Protein AF-A0A1W9VJJ2-F1 (afdb_monomer_lite)

Sequence (221 aa):
MAFGSTLEEAKEKAALLQKSDGHQLEKNKIYNLLTKSLLWTNDDEYNQALTWAKYSAYTMVVEEFGKGIWAGLPWFKDNWGRDTFIALPGTLLVSGNFEEAKEVINNFATFQNLEEGEDYGRVPNRVTSLDNMIYNTTDGTPWLIREIYEYIQYSGDTEYGKEIFPVVKRAIEGAIENFVDDDGFMNHDAADTWMDARINNKEPWSDSYKKLCRRRWLYEP

Structure (mmCIF, N/CA/C/O backbone):
data_AF-A0A1W9VJJ2-F1
#
_entry.id   AF-A0A1W9VJJ2-F1
#
loop_
_atom_site.group_PDB
_atom_site.id
_atom_site.type_symbol
_atom_site.label_atom_id
_atom_site.label_alt_id
_atom_site.label_comp_id
_atom_site.label_asym_id
_atom_site.label_entity_id
_atom_site.label_seq_id
_atom_site.pdbx_PDB_ins_code
_atom_site.Cartn_x
_atom_site.Cartn_y
_atom_site.Cartn_z
_atom_site.occupancy
_atom_site.B_iso_or_equiv
_atom_site.auth_seq_id
_atom_site.auth_comp_id
_atom_site.auth_asym_id
_atom_site.auth_atom_id
_atom_site.pdbx_PDB_model_num
ATOM 1 N N . MET A 1 1 ? 3.135 -1.780 29.984 1.00 67.31 1 MET A N 1
ATOM 2 C CA . MET A 1 1 ? 4.436 -1.614 29.299 1.00 67.31 1 MET A CA 1
ATOM 3 C C . MET A 1 1 ? 4.204 -0.754 28.073 1.00 67.31 1 MET A C 1
ATOM 5 O O . MET A 1 1 ? 3.157 -0.909 27.459 1.00 67.31 1 MET A O 1
ATOM 9 N N . ALA A 1 2 ? 5.121 0.158 27.762 1.00 80.06 2 ALA A N 1
ATOM 10 C CA . ALA A 1 2 ? 5.073 0.972 26.552 1.00 80.06 2 ALA A CA 1
ATOM 11 C C . ALA A 1 2 ? 6.386 0.796 25.788 1.00 80.06 2 ALA A C 1
ATOM 13 O O . ALA A 1 2 ? 7.439 0.636 26.404 1.00 80.06 2 ALA A O 1
ATOM 14 N N . PHE A 1 3 ? 6.293 0.813 24.465 1.00 83.38 3 PHE A N 1
ATOM 15 C CA . PHE A 1 3 ? 7.420 0.695 23.547 1.00 83.38 3 PHE A CA 1
ATOM 16 C C . PHE A 1 3 ? 7.484 1.962 22.697 1.00 83.38 3 PHE A C 1
ATOM 18 O O . PHE A 1 3 ? 6.435 2.534 22.385 1.00 83.38 3 PHE A O 1
ATOM 25 N N . GLY A 1 4 ? 8.696 2.373 22.343 1.00 82.69 4 GLY A N 1
ATOM 26 C CA . GLY A 1 4 ? 8.981 3.504 21.467 1.00 82.69 4 GLY A CA 1
ATOM 27 C C . GLY A 1 4 ? 10.360 3.328 20.842 1.00 82.69 4 GLY A C 1
ATOM 28 O O . GLY A 1 4 ? 11.197 2.599 21.385 1.00 82.69 4 GLY A O 1
ATOM 29 N N . SER A 1 5 ? 10.588 3.987 19.712 1.00 81.50 5 SER A N 1
ATOM 30 C CA . SER A 1 5 ? 11.878 3.977 19.010 1.00 81.50 5 SER A CA 1
ATOM 31 C C . SER A 1 5 ? 12.947 4.736 19.797 1.00 81.50 5 SER A C 1
ATOM 33 O O . SER A 1 5 ? 14.142 4.492 19.644 1.00 81.50 5 SER A O 1
ATOM 35 N N . THR A 1 6 ? 12.517 5.637 20.687 1.00 88.50 6 THR A N 1
ATOM 36 C CA . THR A 1 6 ? 13.378 6.341 21.639 1.00 88.50 6 THR A CA 1
ATOM 37 C C . THR A 1 6 ? 12.896 6.160 23.077 1.00 88.50 6 THR A C 1
ATOM 39 O O . THR A 1 6 ? 11.731 5.854 23.344 1.00 88.50 6 THR A O 1
ATOM 42 N N . LEU A 1 7 ? 13.801 6.389 24.034 1.00 90.94 7 LEU A N 1
ATOM 43 C CA . LEU A 1 7 ? 13.464 6.363 25.458 1.00 90.94 7 LEU A CA 1
ATOM 44 C C . LEU A 1 7 ? 12.388 7.400 25.814 1.00 90.94 7 LEU A C 1
ATOM 46 O O . LEU A 1 7 ? 11.513 7.110 26.626 1.00 90.94 7 LEU A O 1
ATOM 50 N N . GLU A 1 8 ? 12.457 8.595 25.228 1.00 92.88 8 GLU A N 1
ATOM 51 C CA . GLU A 1 8 ? 11.503 9.668 25.517 1.00 92.88 8 GLU A CA 1
ATOM 52 C C . GLU A 1 8 ? 10.108 9.339 24.983 1.00 92.88 8 GLU A C 1
ATOM 54 O O . GLU A 1 8 ? 9.139 9.447 25.730 1.00 92.88 8 GLU A O 1
ATOM 59 N N . GLU A 1 9 ? 10.007 8.796 23.769 1.00 89.00 9 GLU A N 1
ATOM 60 C CA . GLU A 1 9 ? 8.739 8.309 23.212 1.00 89.00 9 GLU A CA 1
ATOM 61 C C . GLU A 1 9 ? 8.128 7.197 24.084 1.00 89.00 9 GLU A C 1
ATOM 63 O O . GLU A 1 9 ? 6.944 7.229 24.432 1.00 89.00 9 GLU A O 1
ATOM 68 N N . ALA A 1 10 ? 8.948 6.230 24.514 1.00 90.62 10 ALA A N 1
ATOM 69 C CA . ALA A 1 10 ? 8.493 5.153 25.388 1.00 90.62 10 ALA A CA 1
ATOM 70 C C . ALA A 1 10 ? 8.001 5.682 26.749 1.00 90.62 10 ALA A C 1
ATOM 72 O O . ALA A 1 10 ? 6.985 5.206 27.267 1.00 90.62 10 ALA A O 1
ATOM 73 N N . LYS A 1 11 ? 8.687 6.680 27.326 1.00 91.88 11 LYS A N 1
ATOM 74 C CA . LYS A 1 11 ? 8.285 7.339 28.580 1.00 91.88 11 LYS A CA 1
ATOM 75 C C . LYS A 1 11 ? 6.994 8.132 28.425 1.00 91.88 11 LYS A C 1
ATOM 77 O O . LYS A 1 11 ? 6.125 8.020 29.286 1.00 91.88 11 LYS A O 1
ATOM 82 N N . GLU A 1 12 ? 6.857 8.910 27.358 1.00 89.56 12 GLU A N 1
ATOM 83 C CA . GLU A 1 12 ? 5.660 9.708 27.091 1.00 89.56 12 GLU A CA 1
ATOM 84 C C . GLU A 1 12 ? 4.437 8.803 26.934 1.00 89.56 12 GLU A C 1
ATOM 86 O O . GLU A 1 12 ? 3.424 8.987 27.615 1.00 89.56 12 GLU A O 1
ATOM 91 N N . LYS A 1 13 ? 4.572 7.735 26.142 1.00 85.69 13 LYS A N 1
ATOM 92 C CA . LYS A 1 13 ? 3.525 6.729 25.953 1.00 85.69 13 LYS A CA 1
ATOM 93 C C . LYS A 1 13 ? 3.178 6.006 27.256 1.00 85.69 13 LYS A C 1
ATOM 95 O O . LYS A 1 13 ? 2.001 5.796 27.544 1.00 85.69 13 LYS A O 1
ATOM 100 N N . ALA A 1 14 ? 4.173 5.667 28.081 1.00 87.56 14 ALA A N 1
ATOM 101 C CA . ALA A 1 14 ? 3.939 5.080 29.401 1.00 87.56 14 ALA A CA 1
ATOM 102 C C . ALA A 1 14 ? 3.189 6.039 30.341 1.00 87.56 14 ALA A C 1
ATOM 104 O O . ALA A 1 14 ? 2.245 5.622 31.011 1.00 87.56 14 ALA A O 1
ATOM 105 N N . ALA A 1 15 ? 3.578 7.316 30.372 1.00 87.19 15 ALA A N 1
ATOM 106 C CA . ALA A 1 15 ? 2.938 8.335 31.197 1.00 87.19 15 ALA A CA 1
ATOM 107 C C . ALA A 1 15 ? 1.490 8.600 30.758 1.00 87.19 15 ALA A C 1
ATOM 109 O O . ALA A 1 15 ? 0.616 8.792 31.604 1.00 87.19 15 ALA A O 1
ATOM 110 N N . LEU A 1 16 ? 1.224 8.576 29.451 1.00 84.44 16 LEU A N 1
ATOM 111 C CA . LEU A 1 16 ? -0.118 8.717 28.896 1.00 84.44 16 LEU A CA 1
ATOM 112 C C . LEU A 1 16 ? -0.993 7.521 29.291 1.00 84.44 16 LEU A C 1
ATOM 114 O O . LEU A 1 16 ? -2.053 7.720 29.879 1.00 84.44 16 LEU A O 1
ATOM 118 N N . LEU A 1 17 ? -0.494 6.294 29.103 1.00 82.56 17 LEU A N 1
ATOM 119 C CA . LEU A 1 17 ? -1.182 5.063 29.508 1.00 82.56 17 LEU A CA 1
ATOM 120 C C . LEU A 1 17 ? -1.436 4.976 31.017 1.00 82.56 17 LEU A C 1
ATOM 122 O O . LEU A 1 17 ? -2.431 4.386 31.416 1.00 82.56 17 LEU A O 1
ATOM 126 N N . GLN A 1 18 ? -0.566 5.547 31.854 1.00 83.19 18 GLN A N 1
ATOM 127 C CA . GLN A 1 18 ? -0.765 5.599 33.305 1.00 83.19 18 GLN A CA 1
ATOM 128 C C . GLN A 1 18 ? -1.870 6.588 33.710 1.00 83.19 18 GLN A C 1
ATOM 130 O O . GLN A 1 18 ? -2.574 6.355 34.691 1.00 83.19 18 GLN A O 1
ATOM 135 N N . LYS A 1 19 ? -1.998 7.708 32.987 1.00 84.00 19 LYS A N 1
ATOM 136 C CA . LYS A 1 19 ? -2.993 8.760 33.260 1.00 84.00 19 LYS A CA 1
ATOM 137 C C . LYS A 1 19 ? -4.370 8.447 32.674 1.00 84.00 19 LYS A C 1
ATOM 139 O O . LYS A 1 19 ? -5.363 9.001 33.134 1.00 84.00 19 LYS A O 1
ATOM 144 N N . SER A 1 20 ? -4.423 7.597 31.656 1.00 82.31 20 SER A N 1
ATOM 145 C CA . SER A 1 20 ? -5.650 7.170 30.984 1.00 82.31 20 SER A CA 1
ATOM 146 C C . SER A 1 20 ? -6.068 5.757 31.385 1.00 82.31 20 SER A C 1
ATOM 148 O O . SER A 1 20 ? -5.225 4.942 31.744 1.00 82.31 20 SER A O 1
ATOM 150 N N . ASP A 1 21 ? -7.340 5.408 31.203 1.00 87.25 21 ASP A N 1
ATOM 151 C CA . ASP A 1 21 ? -7.731 3.998 31.141 1.00 87.25 21 ASP A CA 1
ATOM 152 C C . ASP A 1 21 ? -7.300 3.412 29.786 1.00 87.25 21 ASP A C 1
ATOM 154 O O . ASP A 1 21 ? -8.057 3.405 28.813 1.00 87.25 21 ASP A O 1
ATOM 158 N N . GLY A 1 22 ? -6.046 2.956 29.711 1.00 82.12 22 GLY A N 1
ATOM 159 C CA . GLY A 1 22 ? -5.468 2.404 28.485 1.00 82.12 22 GLY A CA 1
ATOM 160 C C . GLY A 1 22 ? -6.246 1.205 27.931 1.00 82.12 22 GLY A C 1
ATOM 161 O O . GLY A 1 22 ? -6.299 1.022 26.717 1.00 82.12 22 GLY A O 1
ATOM 162 N N . HIS A 1 23 ? -6.903 0.420 28.793 1.00 85.81 23 HIS A N 1
ATOM 163 C CA . HIS A 1 23 ? -7.731 -0.703 28.355 1.00 85.81 23 HIS A CA 1
ATOM 164 C C . HIS A 1 23 ? -9.004 -0.215 27.661 1.00 85.81 23 HIS A C 1
ATOM 166 O O . HIS A 1 23 ? -9.347 -0.695 26.578 1.00 85.81 23 HIS A O 1
ATOM 172 N N . GLN A 1 24 ? -9.692 0.764 28.250 1.00 89.31 24 GLN A N 1
ATOM 173 C CA . GLN A 1 24 ? -10.888 1.334 27.640 1.00 89.31 24 GLN A CA 1
ATOM 174 C C . GLN A 1 24 ? -10.564 2.119 26.362 1.00 89.31 24 GLN A C 1
ATOM 176 O O . GLN A 1 24 ? -11.331 2.050 25.400 1.00 89.31 24 GLN A O 1
ATOM 181 N N . LEU A 1 25 ? -9.423 2.814 26.316 1.00 87.62 25 LEU A N 1
ATOM 182 C CA . LEU A 1 25 ? -8.945 3.476 25.102 1.00 87.62 25 LEU A CA 1
ATOM 183 C C . LEU A 1 25 ? -8.719 2.481 23.962 1.00 87.62 25 LEU A C 1
ATOM 185 O O . LEU A 1 25 ? -9.217 2.706 22.860 1.00 87.62 25 LEU A O 1
ATOM 189 N N . GLU A 1 26 ? -8.040 1.365 24.227 1.00 87.50 26 GLU A N 1
ATOM 190 C CA . GLU A 1 26 ? -7.786 0.349 23.203 1.00 87.50 26 GLU A CA 1
ATOM 191 C C . GLU A 1 26 ? -9.083 -0.318 22.732 1.00 87.50 26 GLU A C 1
ATOM 193 O O . GLU A 1 26 ? -9.302 -0.480 21.532 1.00 87.50 26 GLU A O 1
ATOM 198 N N . LYS A 1 27 ? -10.010 -0.620 23.651 1.00 91.88 27 LYS A N 1
ATOM 199 C CA . LYS A 1 27 ? -11.343 -1.122 23.283 1.00 91.88 27 LYS A CA 1
ATOM 200 C C . LYS A 1 27 ? -12.089 -0.155 22.372 1.00 91.88 27 LYS A C 1
ATOM 202 O O . LYS A 1 27 ? -12.665 -0.590 21.380 1.00 91.88 27 LYS A O 1
ATOM 207 N N . ASN A 1 28 ? -12.072 1.138 22.691 1.00 92.50 28 ASN A N 1
ATOM 208 C CA . ASN A 1 28 ? -12.711 2.159 21.862 1.00 92.50 28 ASN A CA 1
ATOM 209 C C . ASN A 1 28 ? -12.039 2.256 20.487 1.00 92.50 28 ASN A C 1
ATOM 211 O O . ASN A 1 28 ? -12.736 2.365 19.481 1.00 92.50 28 ASN A O 1
ATOM 215 N N . LYS A 1 29 ? -10.705 2.168 20.429 1.00 90.56 29 LYS A N 1
ATOM 216 C CA . LYS A 1 29 ? -9.946 2.160 19.173 1.00 90.56 29 LYS A CA 1
ATOM 217 C C . LYS A 1 29 ? -10.350 0.979 18.289 1.00 90.56 29 LYS A C 1
ATOM 219 O O . LYS A 1 29 ? -10.734 1.196 17.144 1.00 90.56 29 LYS A O 1
ATOM 224 N N . ILE A 1 30 ? -10.319 -0.244 18.823 1.00 92.00 30 ILE A N 1
ATOM 225 C CA . ILE A 1 30 ? -10.692 -1.462 18.084 1.00 92.00 30 ILE A CA 1
ATOM 226 C C . ILE A 1 30 ? -12.168 -1.419 17.677 1.00 92.00 30 ILE A C 1
ATOM 228 O O . ILE A 1 30 ? -12.505 -1.753 16.545 1.00 92.00 30 ILE A O 1
ATOM 232 N N . TYR A 1 31 ? -13.057 -0.973 18.567 1.00 93.25 31 TYR A N 1
ATOM 233 C CA . TYR A 1 31 ? -14.473 -0.828 18.244 1.00 93.25 31 TYR A CA 1
ATOM 234 C C . TYR A 1 31 ? -14.675 0.132 17.070 1.00 93.25 31 TYR A C 1
ATOM 236 O O . TYR A 1 31 ? -15.322 -0.232 16.089 1.00 93.25 31 TYR A O 1
ATOM 244 N N . ASN A 1 32 ? -14.078 1.325 17.127 1.00 92.00 32 ASN A N 1
ATOM 245 C CA . ASN A 1 32 ? -14.172 2.312 16.054 1.00 92.00 32 ASN A CA 1
ATOM 246 C C . ASN A 1 32 ? -13.600 1.765 14.744 1.00 92.00 32 ASN A C 1
ATOM 248 O O . ASN A 1 32 ? -14.247 1.883 13.711 1.00 92.00 32 ASN A O 1
ATOM 252 N N . LEU A 1 33 ? -12.440 1.107 14.790 1.00 91.44 33 LEU A N 1
ATOM 253 C CA . LEU A 1 33 ? -11.823 0.454 13.636 1.00 91.44 33 LEU A CA 1
ATOM 254 C C . LEU A 1 33 ? -12.777 -0.544 12.959 1.00 91.44 33 LEU A C 1
ATOM 256 O O . LEU A 1 33 ? -12.953 -0.522 11.742 1.00 91.44 33 LEU A O 1
ATOM 260 N N . LEU A 1 34 ? -13.395 -1.431 13.741 1.00 92.00 34 LEU A N 1
ATOM 261 C CA . LEU A 1 34 ? -14.238 -2.501 13.207 1.00 92.00 34 LEU A CA 1
ATOM 262 C C . LEU A 1 34 ? -15.600 -1.994 12.722 1.00 92.00 34 LEU A C 1
ATOM 264 O O . LEU A 1 34 ? -16.168 -2.588 11.801 1.00 92.00 34 LEU A O 1
ATOM 268 N N . THR A 1 35 ? -16.092 -0.896 13.301 1.00 92.62 35 THR A N 1
ATOM 269 C CA . THR A 1 35 ? -17.436 -0.350 13.046 1.00 92.62 35 THR A CA 1
ATOM 270 C C . THR A 1 35 ? -17.469 0.859 12.112 1.00 92.62 35 THR A C 1
ATOM 272 O O . THR A 1 35 ? -18.556 1.263 11.707 1.00 92.62 35 THR A O 1
ATOM 275 N N . LYS A 1 36 ? -16.314 1.405 11.703 1.00 91.88 36 LYS A N 1
ATOM 276 C CA . LYS A 1 36 ? -16.225 2.549 10.774 1.00 91.88 36 LYS A CA 1
ATOM 277 C C . LYS A 1 36 ? -16.912 2.292 9.429 1.00 91.88 36 LYS A C 1
ATOM 279 O O . LYS A 1 36 ? -17.544 3.182 8.874 1.00 91.88 36 LYS A O 1
ATOM 284 N N . SER A 1 37 ? -16.814 1.058 8.947 1.00 90.88 37 SER A N 1
ATOM 285 C CA . SER A 1 37 ? -17.575 0.521 7.819 1.00 90.88 37 SER A CA 1
ATOM 286 C C . SER A 1 37 ? -18.240 -0.769 8.283 1.00 90.88 37 SER A C 1
ATOM 288 O O . SER A 1 37 ? -17.544 -1.734 8.610 1.00 90.88 37 SER A O 1
ATOM 290 N N . LEU A 1 38 ? -19.568 -0.779 8.393 1.00 89.12 38 LEU A N 1
ATOM 291 C CA . LEU A 1 38 ? -20.321 -1.897 8.960 1.00 89.12 38 LEU A CA 1
ATOM 292 C C . LEU A 1 38 ? -21.103 -2.632 7.871 1.00 89.12 38 LEU A C 1
ATOM 294 O O . LEU A 1 38 ? -21.916 -2.038 7.168 1.00 89.12 38 LEU A O 1
ATOM 298 N N . LEU A 1 39 ? -20.898 -3.944 7.805 1.00 91.44 39 LEU A N 1
ATOM 299 C CA . LEU A 1 39 ? -21.769 -4.877 7.105 1.00 91.44 39 LEU A CA 1
ATOM 300 C C . LEU A 1 39 ? -22.314 -5.851 8.147 1.00 91.44 39 LEU A C 1
ATOM 302 O O . LEU A 1 39 ? -21.537 -6.480 8.863 1.00 91.44 39 LEU A O 1
ATOM 306 N N . TRP A 1 40 ? -23.637 -5.949 8.234 1.00 95.12 40 TRP A N 1
ATOM 307 C CA . TRP A 1 40 ? -24.312 -6.891 9.116 1.00 95.12 40 TRP A CA 1
ATOM 308 C C . TRP A 1 40 ? -25.374 -7.643 8.327 1.00 95.12 40 TRP A C 1
ATOM 310 O O . TRP A 1 40 ? -26.233 -7.034 7.688 1.00 95.12 40 TRP A O 1
ATOM 320 N N . THR A 1 41 ? -25.290 -8.964 8.350 1.00 96.88 41 THR A N 1
ATOM 321 C CA . THR A 1 41 ? -26.184 -9.869 7.625 1.00 96.88 41 THR A CA 1
ATOM 322 C C . THR A 1 41 ? -27.071 -10.636 8.606 1.00 96.88 41 THR A C 1
ATOM 324 O O . THR A 1 41 ? -26.936 -10.496 9.821 1.00 96.88 41 THR A O 1
ATOM 327 N N . ASN A 1 42 ? -27.988 -11.452 8.091 1.00 97.88 42 ASN A N 1
ATOM 328 C CA . ASN A 1 42 ? -28.771 -12.395 8.891 1.00 97.88 42 ASN A CA 1
ATOM 329 C C . ASN A 1 42 ? -28.016 -13.703 9.212 1.00 97.88 42 ASN A C 1
ATOM 331 O O . ASN A 1 42 ? -28.623 -14.607 9.781 1.00 97.88 42 ASN A O 1
ATOM 335 N N . ASP A 1 43 ? -26.742 -13.813 8.824 1.00 98.38 43 ASP A N 1
ATOM 336 C CA . ASP A 1 43 ? -25.858 -14.941 9.115 1.00 98.38 43 ASP A CA 1
ATOM 337 C C . ASP A 1 43 ? -24.825 -14.530 10.178 1.00 98.38 43 ASP A C 1
ATOM 339 O O . ASP A 1 43 ? -23.902 -13.747 9.925 1.00 98.38 43 ASP A O 1
ATOM 343 N N . ASP A 1 44 ? -25.001 -15.050 11.393 1.00 97.94 44 ASP A N 1
ATOM 344 C CA . ASP A 1 44 ? -24.144 -14.731 12.537 1.00 97.94 44 ASP A CA 1
ATOM 345 C C . ASP A 1 44 ? -22.711 -15.260 12.369 1.00 97.94 44 ASP A C 1
ATOM 347 O O . ASP A 1 44 ? -21.760 -14.597 12.796 1.00 97.94 44 ASP A O 1
ATOM 351 N N . GLU A 1 45 ? -22.533 -16.414 11.716 1.00 98.19 45 GLU A N 1
ATOM 352 C CA . GLU A 1 45 ? -21.212 -16.993 11.461 1.00 98.19 45 GLU A CA 1
ATOM 353 C C . GLU A 1 45 ? -20.439 -16.120 10.470 1.00 98.19 45 GLU A C 1
ATOM 355 O O . GLU A 1 45 ? -19.277 -15.781 10.713 1.00 98.19 45 GLU A O 1
ATOM 360 N N . TYR A 1 46 ? -21.106 -15.661 9.407 1.00 97.81 46 TYR A N 1
ATOM 361 C CA . TYR A 1 46 ? -20.518 -14.725 8.453 1.00 97.81 46 TYR A CA 1
ATOM 362 C C . TYR A 1 46 ? -20.122 -13.401 9.117 1.00 97.81 46 TYR A C 1
ATOM 364 O O . TYR A 1 46 ? -19.005 -12.916 8.920 1.00 97.81 46 TYR A O 1
ATOM 372 N N . ASN A 1 47 ? -21.005 -12.822 9.937 1.00 96.44 47 ASN A N 1
ATOM 373 C CA . ASN A 1 47 ? -20.735 -11.563 10.637 1.00 96.44 47 ASN A CA 1
ATOM 374 C C . ASN A 1 47 ? -19.509 -11.683 11.562 1.00 96.44 47 ASN A C 1
ATOM 376 O O . ASN A 1 47 ? -18.645 -10.796 11.595 1.00 96.44 47 ASN A O 1
ATOM 380 N N . GLN A 1 48 ? -19.399 -12.800 12.288 1.00 96.19 48 GLN A N 1
ATOM 381 C CA . GLN A 1 48 ? -18.251 -13.090 13.141 1.00 96.19 48 GLN A CA 1
ATOM 382 C C . GLN A 1 48 ? -16.973 -13.289 12.315 1.00 96.19 48 GLN A C 1
ATOM 384 O O . GLN A 1 48 ? -15.943 -12.691 12.638 1.00 96.19 48 GLN A O 1
ATOM 389 N N . ALA A 1 49 ? -17.031 -14.081 11.242 1.00 97.06 49 ALA A N 1
ATOM 390 C CA . ALA A 1 49 ? -15.893 -14.340 10.364 1.00 97.06 49 ALA A CA 1
ATOM 391 C C . ALA A 1 49 ? -15.364 -13.051 9.720 1.00 97.06 49 ALA A C 1
ATOM 393 O O . ALA A 1 49 ? -14.158 -12.804 9.740 1.00 97.06 49 ALA A O 1
ATOM 394 N N . LEU A 1 50 ? -16.253 -12.186 9.222 1.00 95.25 50 LEU A N 1
ATOM 395 C CA . LEU A 1 50 ? -15.881 -10.896 8.646 1.00 95.25 50 LEU A CA 1
ATOM 396 C C . LEU A 1 50 ? -15.216 -9.982 9.682 1.00 95.25 50 LEU A C 1
ATOM 398 O O . LEU A 1 50 ? -14.210 -9.340 9.385 1.00 95.25 50 LEU A O 1
ATOM 402 N N . THR A 1 51 ? -15.740 -9.941 10.909 1.00 94.75 51 THR A N 1
ATOM 403 C CA . THR A 1 51 ? -15.156 -9.134 11.991 1.00 94.75 51 THR A CA 1
ATOM 404 C C . THR A 1 51 ? -13.738 -9.598 12.326 1.00 94.75 51 THR A C 1
ATOM 406 O O . THR A 1 51 ? -12.829 -8.771 12.429 1.00 94.75 51 THR A O 1
ATOM 409 N N . TRP A 1 52 ? -13.525 -10.914 12.427 1.00 95.88 52 TRP A N 1
ATOM 410 C CA . TRP A 1 52 ? -12.192 -11.480 12.636 1.00 95.88 52 TRP A CA 1
ATOM 411 C C . TRP A 1 52 ? -11.260 -11.220 11.459 1.00 95.88 52 TRP A C 1
ATOM 413 O O . TRP A 1 52 ? -10.127 -10.812 11.686 1.00 95.88 52 TRP A O 1
ATOM 423 N N . ALA A 1 53 ? -11.732 -11.364 10.219 1.00 95.12 53 ALA A N 1
ATOM 424 C CA . ALA A 1 53 ? -10.933 -11.077 9.032 1.00 95.12 53 ALA A CA 1
ATOM 425 C C . ALA A 1 53 ? -10.458 -9.614 9.003 1.00 95.12 53 ALA A C 1
ATOM 427 O O . ALA A 1 53 ? -9.273 -9.361 8.788 1.00 95.12 53 ALA A O 1
ATOM 428 N N . LYS A 1 54 ? -11.347 -8.654 9.301 1.00 95.00 54 LYS A N 1
ATOM 429 C CA . LYS A 1 54 ? -11.000 -7.224 9.391 1.00 95.00 54 LYS A CA 1
ATOM 430 C C . LYS A 1 54 ? -9.968 -6.960 10.483 1.00 95.00 54 LYS A C 1
ATOM 432 O O . LYS A 1 54 ? -9.000 -6.243 10.244 1.00 95.00 54 LYS A O 1
ATOM 437 N N . TYR A 1 55 ? -10.164 -7.543 11.668 1.00 95.06 55 TYR A N 1
ATOM 438 C CA . TYR A 1 55 ? -9.222 -7.388 12.772 1.00 95.06 55 TYR A CA 1
ATOM 439 C C . TYR A 1 55 ? -7.851 -7.977 12.421 1.00 95.06 55 TYR A C 1
ATOM 441 O O . TYR A 1 55 ? -6.849 -7.275 12.511 1.00 95.06 55 TYR A O 1
ATOM 449 N N . SER A 1 56 ? -7.806 -9.227 11.955 1.00 95.12 56 SER A N 1
ATOM 450 C CA . SER A 1 56 ? -6.569 -9.914 11.574 1.00 95.12 56 SER A CA 1
ATOM 451 C C . SER A 1 56 ? -5.808 -9.181 10.471 1.00 95.12 56 SER A C 1
ATOM 453 O O . SER A 1 56 ? -4.598 -9.012 10.598 1.00 95.12 56 SER A O 1
ATOM 455 N N . ALA A 1 57 ? -6.491 -8.684 9.437 1.00 95.19 57 ALA A N 1
ATOM 456 C CA . ALA A 1 57 ? -5.856 -7.876 8.398 1.00 95.19 57 ALA A CA 1
ATOM 457 C C . ALA A 1 57 ? -5.238 -6.594 8.981 1.00 95.19 57 ALA A C 1
ATOM 459 O O . ALA A 1 57 ? -4.078 -6.291 8.716 1.00 95.19 57 ALA A O 1
ATOM 460 N N . TYR A 1 58 ? -5.968 -5.880 9.846 1.00 95.38 58 TYR A N 1
ATOM 461 C CA . TYR A 1 58 ? -5.451 -4.659 10.467 1.00 95.38 58 TYR A CA 1
ATOM 462 C C . TYR A 1 58 ? -4.250 -4.910 11.386 1.00 95.38 58 TYR A C 1
ATOM 464 O O . TYR A 1 58 ? -3.364 -4.067 11.465 1.00 95.38 58 TYR A O 1
ATOM 472 N N . THR A 1 59 ? -4.154 -6.073 12.043 1.00 94.06 59 THR A N 1
ATOM 473 C CA . THR A 1 59 ? -2.964 -6.396 12.857 1.00 94.06 59 THR A CA 1
ATOM 474 C C . THR A 1 59 ? -1.667 -6.517 12.051 1.00 94.06 59 THR A C 1
ATOM 476 O O . THR A 1 59 ? -0.593 -6.496 12.646 1.00 94.06 59 THR A O 1
ATOM 479 N N . MET A 1 60 ? -1.754 -6.623 10.720 1.00 95.88 60 MET A N 1
ATOM 480 C CA . MET A 1 60 ? -0.595 -6.619 9.822 1.00 95.88 60 MET A CA 1
ATOM 481 C C . MET A 1 60 ? -0.186 -5.208 9.381 1.00 95.88 60 MET A C 1
ATOM 483 O O . MET A 1 60 ? 0.844 -5.064 8.730 1.00 95.88 60 MET A O 1
ATOM 487 N N . VAL A 1 61 ? -0.965 -4.175 9.719 1.00 95.88 61 VAL A N 1
ATOM 488 C CA . VAL A 1 61 ? -0.614 -2.774 9.456 1.00 95.88 61 VAL A CA 1
ATOM 489 C C . VAL A 1 61 ? 0.456 -2.344 10.455 1.00 95.88 61 VAL A C 1
ATOM 491 O O . VAL A 1 61 ? 0.272 -2.449 11.670 1.00 95.88 61 VAL A O 1
ATOM 494 N N . VAL A 1 62 ? 1.582 -1.859 9.943 1.00 93.88 62 VAL A N 1
ATOM 495 C CA . VAL A 1 62 ? 2.783 -1.552 10.728 1.00 93.88 62 VAL A CA 1
ATOM 496 C C . VAL A 1 62 ? 3.382 -0.205 10.339 1.00 93.88 62 VAL A C 1
ATOM 498 O O . VAL A 1 62 ? 3.034 0.364 9.310 1.00 93.88 62 VAL A O 1
ATOM 501 N N . GLU A 1 63 ? 4.306 0.293 11.161 1.00 91.44 63 GLU A N 1
ATOM 502 C CA . GLU A 1 63 ? 5.044 1.550 10.941 1.00 91.44 63 GLU A CA 1
ATOM 503 C C . GLU A 1 63 ? 6.566 1.323 10.802 1.00 91.44 63 GLU A C 1
ATOM 505 O O . GLU A 1 63 ? 7.375 2.235 10.980 1.00 91.44 63 GLU A O 1
ATOM 510 N N . GLU A 1 64 ? 6.981 0.088 10.498 1.00 87.19 64 GLU A N 1
ATOM 511 C CA . GLU A 1 64 ? 8.387 -0.275 10.285 1.00 87.19 64 GLU A CA 1
ATOM 512 C C . GLU A 1 64 ? 8.868 0.272 8.928 1.00 87.19 64 GLU A C 1
ATOM 514 O O . GLU A 1 64 ? 8.429 -0.189 7.879 1.00 87.19 64 GLU A O 1
ATOM 519 N N . PHE A 1 65 ? 9.764 1.269 8.951 1.00 89.38 65 PHE A N 1
ATOM 520 C CA . PHE A 1 65 ? 10.182 2.045 7.765 1.00 89.38 65 PHE A CA 1
ATOM 521 C C . PHE A 1 65 ? 9.027 2.829 7.115 1.00 89.38 65 PHE A C 1
ATOM 523 O O . PHE A 1 65 ? 8.911 2.907 5.892 1.00 89.38 65 PHE A O 1
ATOM 530 N N . GLY A 1 66 ? 8.170 3.408 7.960 1.00 91.69 66 GLY A N 1
ATOM 531 C CA . GLY A 1 66 ? 6.948 4.099 7.556 1.00 91.69 66 GLY A CA 1
ATOM 532 C C . GLY A 1 66 ? 5.746 3.157 7.491 1.00 91.69 66 GLY A C 1
ATOM 533 O O . GLY A 1 66 ? 5.859 1.961 7.767 1.00 91.69 66 GLY A O 1
ATOM 534 N N . LYS A 1 67 ? 4.562 3.703 7.184 1.00 95.12 67 LYS A N 1
ATOM 535 C CA . LYS A 1 67 ? 3.328 2.910 7.187 1.00 95.12 67 LYS A CA 1
ATOM 536 C C . LYS A 1 67 ? 3.359 1.866 6.066 1.00 95.12 67 LYS A C 1
ATOM 538 O O . LYS A 1 67 ? 3.657 2.185 4.915 1.00 95.12 67 LYS A O 1
ATOM 543 N N . GLY A 1 68 ? 3.029 0.626 6.399 1.00 95.69 68 GLY A N 1
ATOM 544 C CA . GLY A 1 68 ? 2.965 -0.488 5.459 1.00 95.69 68 GLY A CA 1
ATOM 545 C C . GLY A 1 68 ? 2.092 -1.624 5.977 1.00 95.69 68 GLY A C 1
ATOM 546 O O . GLY A 1 68 ? 1.449 -1.503 7.023 1.00 95.69 68 GLY A O 1
ATOM 547 N N . ILE A 1 69 ? 2.051 -2.722 5.226 1.00 96.31 69 ILE A N 1
ATOM 548 C CA . ILE A 1 69 ? 1.332 -3.938 5.602 1.00 96.31 69 ILE A CA 1
ATOM 549 C C . ILE A 1 69 ? 2.302 -5.109 5.450 1.00 96.31 69 ILE A C 1
ATOM 551 O O . ILE A 1 69 ? 2.825 -5.355 4.364 1.00 96.31 69 ILE A O 1
ATOM 555 N N . TRP A 1 70 ? 2.551 -5.841 6.535 1.00 95.12 70 TRP A N 1
ATOM 556 C CA . TRP A 1 70 ? 3.372 -7.047 6.469 1.00 95.12 70 TRP A CA 1
ATOM 557 C C . TRP A 1 70 ? 2.713 -8.111 5.588 1.00 95.12 70 TRP A C 1
ATOM 559 O O . TRP A 1 70 ? 1.514 -8.370 5.692 1.00 95.12 70 TRP A O 1
ATOM 569 N N . ALA A 1 71 ? 3.524 -8.777 4.766 1.00 92.56 71 ALA A N 1
ATOM 570 C CA . ALA A 1 71 ? 3.052 -9.791 3.822 1.00 92.56 71 ALA A CA 1
ATOM 571 C C . ALA A 1 71 ? 2.599 -11.094 4.507 1.00 92.56 71 ALA A C 1
ATOM 573 O O . ALA A 1 71 ? 1.729 -11.803 4.003 1.00 92.56 71 ALA A O 1
ATOM 574 N N . GLY A 1 72 ? 3.151 -11.423 5.679 1.00 91.94 72 GLY A N 1
ATOM 575 C CA . GLY A 1 72 ? 2.662 -12.565 6.447 1.00 91.94 72 GLY A CA 1
ATOM 576 C C . GLY A 1 72 ? 3.582 -13.027 7.567 1.00 91.94 72 GLY A C 1
ATOM 577 O O . GLY A 1 72 ? 4.802 -13.075 7.442 1.00 91.94 72 GLY A O 1
ATOM 578 N N . LEU A 1 73 ? 2.988 -13.439 8.682 1.00 89.50 73 LEU A N 1
ATOM 579 C CA . LEU A 1 73 ? 3.729 -13.940 9.837 1.00 89.50 73 LEU A CA 1
ATOM 580 C C . LEU A 1 73 ? 3.901 -15.471 9.801 1.00 89.50 73 LEU A C 1
ATOM 582 O O . LEU A 1 73 ? 3.027 -16.175 9.297 1.00 89.50 73 LEU A O 1
ATOM 586 N N . PRO A 1 74 ? 4.997 -16.012 10.374 1.00 90.81 74 PRO A N 1
ATOM 587 C CA . PRO A 1 74 ? 6.116 -15.289 10.993 1.00 90.81 74 PRO A CA 1
ATOM 588 C C . PRO A 1 74 ? 7.248 -14.917 10.015 1.00 90.81 74 PRO A C 1
ATOM 590 O O . PRO A 1 74 ? 8.184 -14.227 10.409 1.00 90.81 74 PRO A O 1
ATOM 593 N N . TRP A 1 75 ? 7.204 -15.401 8.771 1.00 87.94 75 TRP A N 1
ATOM 594 C CA . TRP A 1 75 ? 8.367 -15.418 7.871 1.00 87.94 75 TRP A CA 1
ATOM 595 C C . TRP A 1 75 ? 8.547 -14.154 7.020 1.00 87.94 75 TRP A C 1
ATOM 597 O O . TRP A 1 75 ? 9.662 -13.877 6.588 1.00 87.94 75 TRP A O 1
ATOM 607 N N . PHE A 1 76 ? 7.486 -13.376 6.805 1.00 87.19 76 PHE A N 1
ATOM 608 C CA . PHE A 1 76 ? 7.454 -12.201 5.929 1.00 87.19 76 PHE A CA 1
ATOM 609 C C . PHE A 1 76 ? 7.037 -10.941 6.702 1.00 87.19 76 PHE A C 1
ATOM 611 O O . PHE A 1 76 ? 6.087 -10.242 6.349 1.00 87.19 76 PHE A O 1
ATOM 618 N N . LYS A 1 77 ? 7.777 -10.657 7.779 1.00 85.75 77 LYS A N 1
ATOM 619 C CA . LYS A 1 77 ? 7.652 -9.441 8.603 1.00 85.75 77 LYS A CA 1
ATOM 620 C C . LYS A 1 77 ? 8.407 -8.236 8.015 1.00 85.75 77 LYS A C 1
ATOM 622 O O . LYS A 1 77 ? 9.138 -7.564 8.741 1.00 85.75 77 LYS A O 1
ATOM 627 N N . ASP A 1 78 ? 8.274 -8.030 6.708 1.00 88.06 78 ASP A N 1
ATOM 628 C CA . ASP A 1 78 ? 8.826 -6.884 5.980 1.00 88.06 78 ASP A CA 1
ATOM 629 C C . ASP A 1 78 ? 7.725 -6.253 5.119 1.00 88.06 78 ASP A C 1
ATOM 631 O O . ASP A 1 78 ? 6.727 -6.907 4.798 1.00 88.06 78 ASP A O 1
ATOM 635 N N . ASN A 1 79 ? 7.930 -5.004 4.706 1.00 88.88 79 ASN A N 1
ATOM 636 C CA . ASN A 1 79 ? 7.039 -4.322 3.774 1.00 88.88 79 ASN A CA 1
ATOM 637 C C . ASN A 1 79 ? 7.363 -4.751 2.340 1.00 88.88 79 ASN A C 1
ATOM 639 O O . ASN A 1 79 ? 8.355 -4.312 1.752 1.00 88.88 79 ASN A O 1
ATOM 643 N N . TRP A 1 80 ? 6.514 -5.610 1.779 1.00 92.62 80 TRP A N 1
ATOM 644 C CA . TRP A 1 80 ? 6.544 -5.968 0.364 1.00 92.62 80 TRP A CA 1
ATOM 645 C C . TRP A 1 80 ? 5.554 -5.085 -0.388 1.00 92.62 80 TRP A C 1
ATOM 647 O O . TRP A 1 80 ? 4.369 -5.084 -0.055 1.00 92.62 80 TRP A O 1
ATOM 657 N N . GLY A 1 81 ? 6.028 -4.313 -1.367 1.00 93.69 81 GLY A N 1
ATOM 658 C CA . GLY A 1 81 ? 5.214 -3.350 -2.110 1.00 93.69 81 GLY A CA 1
ATOM 659 C C . GLY A 1 81 ? 4.022 -4.028 -2.766 1.00 93.69 81 GLY A C 1
ATOM 660 O O . GLY A 1 81 ? 2.882 -3.688 -2.463 1.00 93.69 81 GLY A O 1
ATOM 661 N N . ARG A 1 82 ? 4.275 -5.064 -3.575 1.00 95.25 82 ARG A N 1
ATOM 662 C CA . ARG A 1 82 ? 3.228 -5.846 -4.250 1.00 95.25 82 ARG A CA 1
ATOM 663 C C . ARG A 1 82 ? 2.151 -6.336 -3.272 1.00 95.25 82 ARG A C 1
ATOM 665 O O . ARG A 1 82 ? 0.974 -6.045 -3.470 1.00 95.25 82 ARG A O 1
ATOM 672 N N . ASP A 1 83 ? 2.547 -7.043 -2.219 1.00 95.69 83 ASP A N 1
ATOM 673 C CA . ASP A 1 83 ? 1.637 -7.619 -1.224 1.00 95.69 83 ASP A CA 1
ATOM 674 C C . ASP A 1 83 ? 0.861 -6.537 -0.471 1.00 95.69 83 ASP A C 1
ATOM 676 O O . ASP A 1 83 ? -0.351 -6.659 -0.285 1.00 95.69 83 ASP A O 1
ATOM 680 N N . THR A 1 84 ? 1.537 -5.444 -0.104 1.00 96.94 84 THR A N 1
ATOM 681 C CA . THR A 1 84 ? 0.912 -4.288 0.547 1.00 96.94 84 THR A CA 1
ATOM 682 C C . THR A 1 84 ? -0.192 -3.717 -0.330 1.00 96.94 84 THR A C 1
ATOM 684 O O . THR A 1 84 ? -1.314 -3.538 0.138 1.00 96.94 84 THR A O 1
ATOM 687 N N . PHE A 1 85 ? 0.102 -3.456 -1.604 1.00 97.88 85 PHE A N 1
ATOM 688 C CA . PHE A 1 85 ? -0.849 -2.847 -2.528 1.00 97.88 85 PHE A CA 1
ATOM 689 C C . PHE A 1 85 ? -2.046 -3.765 -2.793 1.00 97.88 85 PHE A C 1
ATOM 691 O O . PHE A 1 85 ? -3.183 -3.308 -2.762 1.00 97.88 85 PHE A O 1
ATOM 698 N N . ILE A 1 86 ? -1.824 -5.074 -2.939 1.00 97.38 86 ILE A N 1
ATOM 699 C CA . ILE A 1 86 ? -2.912 -6.051 -3.093 1.00 97.38 86 ILE A CA 1
ATOM 700 C C . ILE A 1 86 ? -3.796 -6.116 -1.834 1.00 97.38 86 ILE A C 1
ATOM 702 O O . ILE A 1 86 ? -5.020 -6.226 -1.940 1.00 97.38 86 ILE A O 1
ATOM 706 N N . ALA A 1 87 ? -3.205 -6.046 -0.638 1.00 97.44 87 ALA A N 1
ATOM 707 C CA . ALA A 1 87 ? -3.932 -6.134 0.629 1.00 97.44 87 ALA A CA 1
ATOM 708 C C . ALA A 1 87 ? -4.631 -4.823 1.038 1.00 97.44 87 ALA A C 1
ATOM 710 O O . ALA A 1 87 ? -5.601 -4.853 1.809 1.00 97.44 87 ALA A O 1
ATOM 711 N N . LEU A 1 88 ? -4.163 -3.674 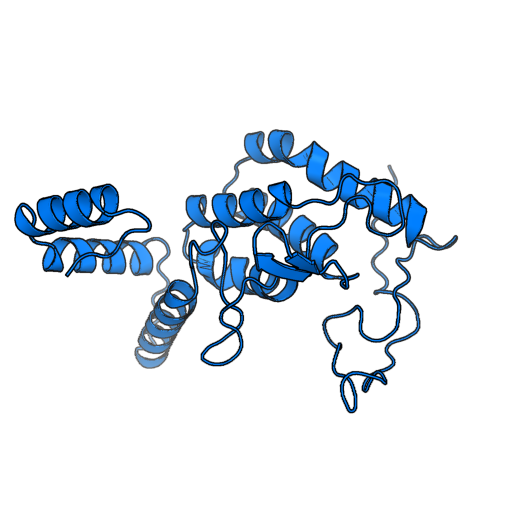0.542 1.00 98.31 88 LEU A N 1
ATOM 712 C CA . LEU A 1 88 ? -4.601 -2.340 0.957 1.00 98.31 88 LEU A CA 1
ATOM 713 C C . LEU A 1 88 ? -6.118 -2.106 0.804 1.00 98.31 88 LEU A C 1
ATOM 715 O O . LEU A 1 88 ? -6.722 -1.641 1.780 1.00 98.31 88 LEU A O 1
ATOM 719 N N . PRO A 1 89 ? -6.792 -2.486 -0.304 1.00 97.31 89 PRO A N 1
ATOM 720 C CA . PRO A 1 89 ? -8.239 -2.328 -0.431 1.00 97.31 89 PRO A CA 1
ATOM 721 C C . PRO A 1 89 ? -9.033 -3.035 0.661 1.00 97.31 89 PRO A C 1
ATOM 723 O O . PRO A 1 89 ? -9.901 -2.431 1.292 1.00 97.31 89 PRO A O 1
ATOM 726 N N . GLY A 1 90 ? -8.726 -4.312 0.904 1.00 95.56 90 GLY A N 1
ATOM 727 C CA . GLY A 1 90 ? -9.440 -5.128 1.886 1.00 95.56 90 GLY A CA 1
ATOM 728 C C . GLY A 1 90 ? -9.159 -4.696 3.324 1.00 95.56 90 GLY A C 1
ATOM 729 O O . GLY A 1 90 ? -10.034 -4.794 4.183 1.00 95.56 90 GLY A O 1
ATOM 730 N N . THR A 1 91 ? -7.954 -4.182 3.573 1.00 96.88 91 THR A N 1
ATOM 731 C CA . THR A 1 91 ? -7.481 -3.854 4.922 1.00 96.88 91 THR A CA 1
ATOM 732 C C . THR A 1 91 ? -7.877 -2.442 5.339 1.00 96.88 91 THR A C 1
ATOM 734 O O . THR A 1 91 ? -8.359 -2.244 6.458 1.00 96.88 91 THR A O 1
ATOM 737 N N . LEU A 1 92 ? -7.713 -1.454 4.451 1.00 97.50 92 LEU A N 1
ATOM 738 C CA . LEU A 1 92 ? -7.805 -0.031 4.791 1.00 97.50 92 LEU A CA 1
ATOM 739 C C . LEU A 1 92 ? -8.888 0.732 4.014 1.00 97.50 92 LEU A C 1
ATOM 741 O O . LEU A 1 92 ? -9.483 1.645 4.580 1.00 97.50 92 LEU A O 1
ATOM 745 N N . LEU A 1 93 ? -9.205 0.367 2.765 1.00 97.19 93 LEU A N 1
ATOM 746 C CA . LEU A 1 93 ? -10.236 1.088 1.998 1.00 97.19 93 LEU A CA 1
ATOM 747 C C . LEU A 1 93 ? -11.650 0.634 2.370 1.00 97.19 93 LEU A C 1
ATOM 749 O O . LEU A 1 93 ? -12.452 1.435 2.845 1.00 97.19 93 LEU A O 1
ATOM 753 N N . VAL A 1 94 ? -11.955 -0.659 2.243 1.00 95.12 94 VAL A N 1
ATOM 754 C CA . VAL A 1 94 ? -13.292 -1.209 2.545 1.00 95.12 94 VAL A CA 1
ATOM 755 C C . VAL A 1 94 ? -13.661 -1.026 4.022 1.00 95.12 94 VAL A C 1
ATOM 757 O O . VAL A 1 94 ? -14.836 -0.890 4.365 1.00 95.12 94 VAL A O 1
ATOM 760 N N . SER A 1 95 ? -12.666 -0.975 4.911 1.00 92.88 95 SER A N 1
ATOM 761 C CA . SER A 1 95 ? -12.849 -0.691 6.337 1.00 92.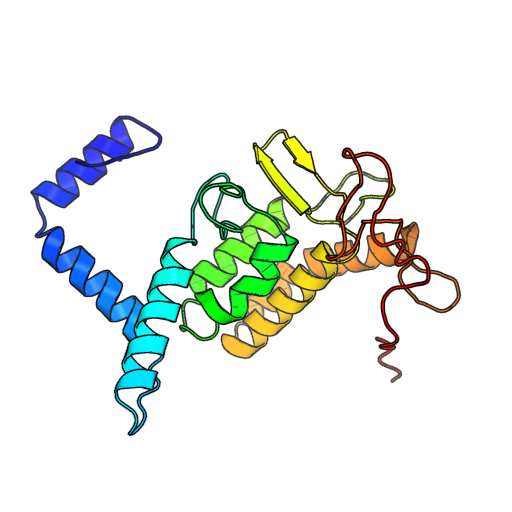88 95 SER A CA 1
ATOM 762 C C . SER A 1 95 ? -13.052 0.799 6.655 1.00 92.88 95 SER A C 1
ATOM 764 O O . SER A 1 95 ? -13.451 1.119 7.773 1.00 92.88 95 SER A O 1
ATOM 766 N N . GLY A 1 96 ? -12.842 1.708 5.694 1.00 94.56 96 GLY A N 1
ATOM 767 C CA . GLY A 1 96 ? -12.985 3.160 5.859 1.00 94.56 96 GLY A CA 1
ATOM 768 C C . GLY A 1 96 ? -11.774 3.853 6.500 1.00 94.56 96 GLY A C 1
ATOM 769 O O . GLY A 1 96 ? -11.864 5.007 6.929 1.00 94.56 96 GLY A O 1
ATOM 770 N N . ASN A 1 97 ? -10.625 3.185 6.603 1.00 95.94 97 ASN A N 1
ATOM 771 C CA . ASN A 1 97 ? -9.375 3.730 7.146 1.00 95.94 97 ASN A CA 1
ATOM 772 C C . ASN A 1 97 ? -8.559 4.475 6.079 1.00 95.94 97 ASN A C 1
ATOM 774 O O . ASN A 1 97 ? -7.386 4.193 5.856 1.00 95.94 97 ASN A O 1
ATOM 778 N N . PHE A 1 98 ? -9.192 5.456 5.435 1.00 97.00 98 PHE A N 1
ATOM 779 C CA . PHE A 1 98 ? -8.601 6.200 4.322 1.00 97.00 98 PHE A CA 1
ATOM 780 C C . PHE A 1 98 ? -7.324 6.960 4.691 1.00 97.00 98 PHE A C 1
ATOM 782 O O . PHE A 1 98 ? -6.414 7.016 3.874 1.00 97.00 98 PHE A O 1
ATOM 789 N N . GLU A 1 99 ? -7.223 7.505 5.904 1.00 96.69 99 GLU A N 1
ATOM 790 C CA . GLU A 1 99 ? -6.010 8.223 6.317 1.00 96.69 99 GLU A CA 1
ATOM 791 C C . GLU A 1 99 ? -4.792 7.292 6.339 1.00 96.69 99 GLU A C 1
ATOM 793 O O . GLU A 1 99 ? -3.800 7.559 5.672 1.00 96.69 99 GLU A O 1
ATOM 798 N N . GLU A 1 100 ? -4.910 6.130 6.990 1.00 97.31 100 GLU A N 1
ATOM 799 C CA . GLU A 1 100 ? -3.826 5.142 7.005 1.00 97.31 100 GLU A CA 1
ATOM 800 C C . GLU A 1 100 ? -3.552 4.575 5.602 1.00 97.31 100 GLU A C 1
ATOM 802 O O . GLU A 1 100 ? -2.402 4.311 5.263 1.00 97.31 100 GLU A O 1
ATOM 807 N N . ALA A 1 101 ? -4.576 4.430 4.748 1.00 98.19 101 ALA A N 1
ATOM 808 C CA . ALA A 1 101 ? -4.372 4.032 3.352 1.00 98.19 101 ALA A CA 1
ATOM 809 C C . ALA A 1 101 ? -3.517 5.057 2.588 1.00 98.19 101 ALA A C 1
ATOM 811 O O . ALA A 1 101 ? -2.583 4.675 1.883 1.00 98.19 101 ALA A O 1
ATOM 812 N N . LYS A 1 102 ? -3.803 6.356 2.759 1.00 98.56 102 LYS A N 1
ATOM 813 C CA . LYS A 1 102 ? -3.007 7.444 2.180 1.00 98.56 102 LYS A CA 1
ATOM 814 C C . LYS A 1 102 ? -1.580 7.432 2.724 1.00 98.56 102 LYS A C 1
ATOM 816 O O . LYS A 1 102 ? -0.645 7.593 1.948 1.00 98.56 102 LYS A O 1
ATOM 821 N N . GLU A 1 103 ? -1.399 7.204 4.024 1.00 98.38 103 GLU A N 1
ATOM 822 C CA . GLU A 1 103 ? -0.071 7.088 4.640 1.00 98.38 103 GLU A CA 1
ATOM 823 C C . GLU A 1 103 ? 0.747 5.940 4.031 1.00 98.38 103 GLU A C 1
ATOM 825 O O . GLU A 1 103 ? 1.918 6.145 3.718 1.00 98.38 103 GLU A O 1
ATOM 830 N N . VAL A 1 104 ? 0.143 4.767 3.794 1.00 98.31 104 VAL A N 1
ATOM 831 C CA . VAL A 1 104 ? 0.814 3.646 3.108 1.00 98.31 104 VAL A CA 1
ATOM 832 C C . VAL A 1 104 ? 1.218 4.035 1.684 1.00 98.31 104 VAL A C 1
ATOM 834 O O . VAL A 1 104 ? 2.372 3.846 1.300 1.00 98.31 104 VAL A O 1
ATOM 837 N N . ILE A 1 105 ? 0.294 4.601 0.901 1.00 98.62 105 ILE A N 1
ATOM 838 C CA . ILE A 1 105 ? 0.558 5.027 -0.483 1.00 98.62 105 ILE A CA 1
ATOM 839 C C . ILE A 1 105 ? 1.698 6.052 -0.520 1.00 98.62 105 ILE A C 1
ATOM 841 O O . ILE A 1 105 ? 2.650 5.892 -1.285 1.00 98.62 105 ILE A O 1
ATOM 845 N N . ASN A 1 106 ? 1.633 7.072 0.338 1.00 98.44 106 ASN A N 1
ATOM 846 C CA . ASN A 1 106 ? 2.658 8.105 0.440 1.00 98.44 106 ASN A CA 1
ATOM 847 C C . ASN A 1 106 ? 4.008 7.524 0.845 1.00 98.44 106 ASN A C 1
ATOM 849 O O . ASN A 1 106 ? 5.018 7.912 0.266 1.00 98.44 106 ASN A O 1
ATOM 853 N N . ASN A 1 107 ? 4.033 6.580 1.788 1.00 97.69 107 ASN A N 1
ATOM 854 C CA . ASN A 1 107 ? 5.269 5.948 2.224 1.00 97.69 107 ASN A CA 1
ATOM 855 C C . ASN A 1 107 ? 6.004 5.298 1.043 1.00 97.69 107 ASN A C 1
ATOM 857 O O . ASN A 1 107 ? 7.143 5.657 0.754 1.00 97.69 107 ASN A O 1
ATOM 861 N N . PHE A 1 108 ? 5.329 4.432 0.281 1.00 97.56 108 PHE A N 1
ATOM 862 C CA . PHE A 1 108 ? 5.935 3.808 -0.900 1.00 97.56 108 PHE A CA 1
ATOM 863 C C . PHE A 1 108 ? 6.259 4.809 -2.013 1.00 97.56 108 PHE A C 1
ATOM 865 O O . PHE A 1 108 ? 7.264 4.643 -2.701 1.00 97.56 108 PHE A O 1
ATOM 872 N N . ALA A 1 109 ? 5.461 5.867 -2.170 1.00 97.62 109 ALA A N 1
ATOM 873 C CA . ALA A 1 109 ? 5.756 6.942 -3.112 1.00 97.62 109 ALA A CA 1
ATOM 874 C C . ALA A 1 109 ? 7.055 7.694 -2.767 1.00 97.62 109 ALA A C 1
ATOM 876 O O . ALA A 1 109 ? 7.765 8.118 -3.679 1.00 97.62 109 ALA A O 1
ATOM 877 N N . THR A 1 110 ? 7.409 7.825 -1.479 1.00 96.88 110 THR A N 1
ATOM 878 C CA . THR A 1 110 ? 8.697 8.423 -1.075 1.00 96.88 110 THR A CA 1
ATOM 879 C C . THR A 1 110 ? 9.905 7.584 -1.491 1.00 96.88 110 THR A C 1
ATOM 881 O O . THR A 1 110 ? 10.994 8.129 -1.652 1.00 96.88 110 THR A O 1
ATOM 884 N N . PHE A 1 111 ? 9.704 6.285 -1.718 1.00 96.62 111 PHE A N 1
ATOM 885 C CA . PHE A 1 111 ? 10.727 5.348 -2.180 1.00 96.62 111 PHE A CA 1
ATOM 886 C C . PHE A 1 111 ? 10.729 5.171 -3.701 1.00 96.62 111 PHE A C 1
ATOM 888 O O . PHE A 1 111 ? 11.336 4.233 -4.207 1.00 96.62 111 PHE A O 1
ATOM 895 N N . GLN A 1 112 ? 10.031 6.020 -4.459 1.00 97.25 112 GLN A N 1
ATOM 896 C CA . GLN A 1 112 ? 10.096 5.945 -5.913 1.00 97.25 112 GLN A CA 1
ATOM 897 C C . GLN A 1 112 ? 11.522 6.237 -6.392 1.00 97.25 112 GLN A C 1
ATOM 899 O O . GLN A 1 112 ? 12.101 7.264 -6.038 1.00 97.25 112 GLN A O 1
ATOM 904 N N . ASN A 1 113 ? 12.069 5.356 -7.227 1.00 96.25 113 ASN A N 1
ATOM 905 C CA . ASN A 1 113 ? 13.413 5.504 -7.753 1.00 96.25 113 ASN A CA 1
ATOM 906 C C . ASN A 1 113 ? 13.483 6.712 -8.702 1.00 96.25 113 ASN A C 1
ATOM 908 O O . ASN A 1 113 ? 12.701 6.828 -9.651 1.00 96.25 113 ASN A O 1
ATOM 912 N N . LEU A 1 114 ? 14.401 7.632 -8.406 1.00 96.19 114 LEU A N 1
ATOM 913 C CA . LEU A 1 114 ? 14.636 8.859 -9.171 1.00 96.19 114 LEU A CA 1
ATOM 914 C C . LEU A 1 114 ? 15.938 8.807 -9.975 1.00 96.19 114 LEU A C 1
ATOM 916 O O . LEU A 1 114 ? 16.227 9.755 -10.703 1.00 96.19 114 LEU A O 1
ATOM 920 N N . GLU A 1 115 ? 16.725 7.745 -9.814 1.00 93.75 115 GLU A N 1
ATOM 921 C CA . GLU A 1 115 ? 17.967 7.545 -10.548 1.00 93.75 115 GLU A CA 1
ATOM 922 C C . GLU A 1 115 ? 17.657 7.137 -11.988 1.00 93.75 115 GLU A C 1
ATOM 924 O O . GLU A 1 115 ? 16.755 6.338 -12.244 1.00 93.75 115 GLU A O 1
ATOM 929 N N . GLU A 1 116 ? 18.398 7.710 -12.935 1.00 88.50 116 GLU A N 1
ATOM 930 C CA . GLU A 1 116 ? 18.306 7.319 -14.340 1.00 88.50 116 GLU A CA 1
ATOM 931 C C . GLU A 1 116 ? 18.751 5.859 -14.509 1.00 88.50 116 GLU A C 1
ATOM 933 O O . GLU A 1 116 ? 19.753 5.429 -13.932 1.00 88.50 116 GLU A O 1
ATOM 938 N N . GLY A 1 117 ? 18.019 5.099 -15.322 1.00 90.19 117 GLY A N 1
ATOM 939 C CA . GLY A 1 117 ? 18.292 3.689 -15.586 1.00 90.19 117 GLY A CA 1
ATOM 940 C C . GLY A 1 117 ? 17.015 2.865 -15.673 1.00 90.19 117 GLY A C 1
ATOM 941 O O . GLY A 1 117 ? 15.910 3.407 -15.678 1.00 90.19 117 GLY A O 1
ATOM 942 N N . GLU A 1 118 ? 17.182 1.543 -15.712 1.00 89.31 118 GLU A N 1
ATOM 943 C CA . GLU A 1 118 ? 16.070 0.605 -15.881 1.00 89.31 118 GLU A CA 1
ATOM 944 C C . GLU A 1 118 ? 15.016 0.774 -14.780 1.00 89.31 118 GLU A C 1
ATOM 946 O O . GLU A 1 118 ? 13.832 0.787 -15.072 1.00 89.31 118 GLU A O 1
ATOM 951 N N . ASP A 1 119 ? 15.398 1.001 -13.524 1.00 92.25 119 ASP A N 1
ATOM 952 C CA . ASP A 1 119 ? 14.424 1.120 -12.432 1.00 92.25 119 ASP A CA 1
ATOM 953 C C . ASP A 1 119 ? 13.789 2.516 -12.273 1.00 92.25 119 ASP A C 1
ATOM 955 O O . ASP A 1 119 ? 13.010 2.721 -11.336 1.00 92.25 119 ASP A O 1
ATOM 959 N N . TYR A 1 120 ? 14.069 3.478 -13.162 1.00 95.56 120 TYR A N 1
ATOM 960 C CA . TYR A 1 120 ? 13.538 4.841 -13.056 1.00 95.56 120 TYR A CA 1
A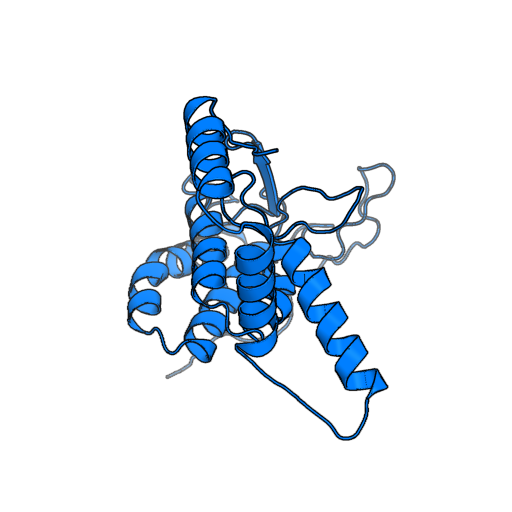TOM 961 C C . TYR A 1 120 ? 12.005 4.856 -12.933 1.00 95.56 120 TYR A C 1
ATOM 963 O O . TYR A 1 120 ? 11.276 4.233 -13.706 1.00 95.56 120 TYR A O 1
ATOM 971 N N . GLY A 1 121 ? 11.493 5.576 -11.932 1.00 95.88 121 GLY A N 1
ATOM 972 C CA . GLY A 1 121 ? 10.060 5.706 -11.673 1.00 95.88 121 GLY A CA 1
ATOM 973 C C . GLY A 1 121 ? 9.402 4.500 -10.992 1.00 95.88 121 GLY A C 1
ATOM 974 O O . GLY A 1 121 ? 8.217 4.589 -10.653 1.00 95.88 121 GLY A O 1
AT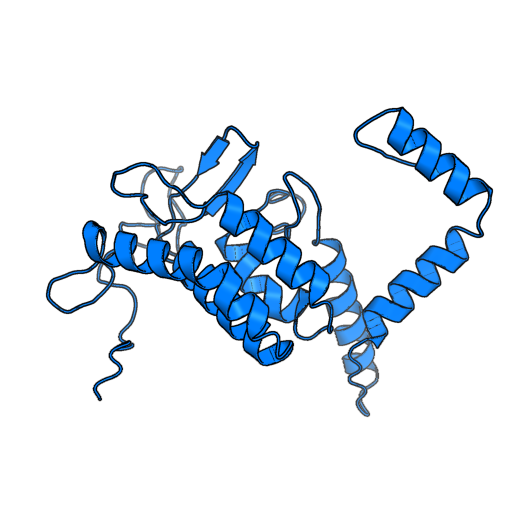OM 975 N N . ARG A 1 122 ? 10.124 3.402 -10.730 1.00 95.62 122 ARG A N 1
ATOM 976 C CA . ARG A 1 122 ? 9.594 2.246 -9.990 1.00 95.62 122 ARG A CA 1
ATOM 977 C C . ARG A 1 122 ? 9.556 2.493 -8.485 1.00 95.62 122 ARG A C 1
ATOM 979 O O . ARG A 1 122 ? 10.372 3.230 -7.943 1.00 95.62 122 ARG A O 1
ATOM 986 N N . VAL A 1 123 ? 8.631 1.831 -7.799 1.00 96.50 123 VAL A N 1
ATOM 987 C CA . VAL A 1 123 ? 8.638 1.694 -6.332 1.00 96.50 123 VAL A CA 1
ATOM 988 C C . VAL A 1 123 ? 9.178 0.322 -5.926 1.00 96.50 123 VAL A C 1
ATOM 990 O O . VAL A 1 123 ? 9.089 -0.623 -6.717 1.00 96.50 123 VAL A O 1
ATOM 993 N N . PRO A 1 124 ? 9.747 0.177 -4.716 1.00 95.12 124 PRO A N 1
ATOM 994 C CA . PRO A 1 124 ? 10.394 -1.064 -4.326 1.00 95.12 124 PRO A CA 1
ATOM 995 C C . PRO A 1 124 ? 9.390 -2.207 -4.153 1.00 95.12 124 PRO A C 1
ATOM 997 O O . PRO A 1 124 ? 8.306 -2.051 -3.589 1.00 95.12 124 PRO A O 1
ATOM 1000 N N . ASN A 1 125 ? 9.805 -3.399 -4.572 1.00 93.94 125 ASN A N 1
ATOM 1001 C CA . ASN A 1 125 ? 9.132 -4.652 -4.264 1.00 93.94 125 ASN A CA 1
ATOM 1002 C C . ASN A 1 125 ? 9.257 -5.015 -2.784 1.00 93.94 125 ASN A C 1
ATOM 1004 O O . ASN A 1 125 ? 8.339 -5.595 -2.218 1.00 93.94 125 ASN A O 1
ATOM 1008 N N . ARG A 1 126 ? 10.389 -4.689 -2.151 1.00 92.88 126 ARG A N 1
ATOM 1009 C CA . ARG A 1 126 ? 10.646 -4.986 -0.738 1.00 92.88 126 ARG A CA 1
ATOM 1010 C C . ARG A 1 126 ? 11.456 -3.875 -0.089 1.00 92.88 126 ARG A C 1
ATOM 1012 O O . ARG A 1 126 ? 12.502 -3.490 -0.612 1.00 92.88 126 ARG A O 1
ATOM 1019 N N . VAL A 1 127 ? 11.0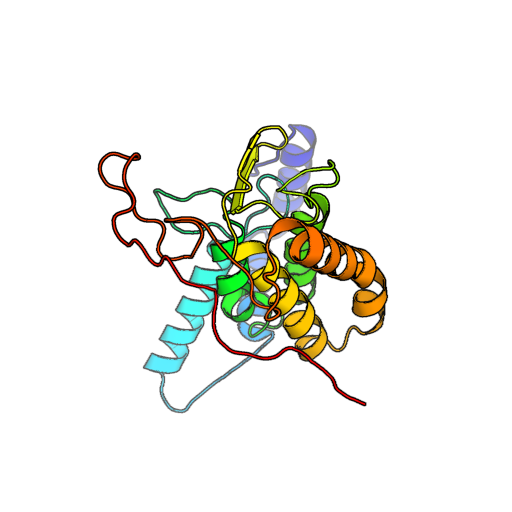11 -3.438 1.084 1.00 91.75 127 VAL A N 1
ATOM 1020 C CA . VAL A 1 127 ? 11.714 -2.493 1.956 1.00 91.75 127 VAL A CA 1
ATOM 1021 C C . VAL A 1 127 ? 12.155 -3.240 3.213 1.00 91.75 127 VAL A C 1
ATOM 1023 O O . VAL A 1 127 ? 11.322 -3.647 4.022 1.00 91.75 127 VAL A O 1
ATOM 1026 N N . THR A 1 128 ? 13.467 -3.458 3.355 1.00 85.62 128 THR A N 1
ATOM 1027 C CA . THR A 1 128 ? 14.062 -4.132 4.534 1.00 85.62 128 THR A CA 1
ATOM 1028 C C . THR A 1 128 ? 14.828 -3.181 5.446 1.00 85.62 128 THR A C 1
ATOM 1030 O O . THR A 1 128 ? 15.004 -3.460 6.629 1.00 85.62 128 THR A O 1
ATOM 1033 N N . SER A 1 129 ? 15.284 -2.059 4.894 1.00 86.62 129 SER A N 1
ATOM 1034 C CA . SER A 1 129 ? 15.765 -0.880 5.605 1.00 86.62 129 SER A CA 1
ATOM 1035 C C . SER A 1 129 ? 15.706 0.322 4.658 1.00 86.62 129 SER A C 1
ATOM 1037 O O . SER A 1 129 ? 15.500 0.154 3.454 1.00 86.62 129 SER A O 1
ATOM 1039 N N . LEU A 1 130 ? 15.918 1.532 5.182 1.00 85.38 130 LEU A N 1
ATOM 1040 C CA . LEU A 1 130 ? 15.962 2.749 4.359 1.00 85.38 130 LEU A CA 1
ATOM 1041 C C . LEU A 1 130 ? 17.148 2.776 3.377 1.00 85.38 130 LEU A C 1
ATOM 1043 O O . LEU A 1 130 ? 17.078 3.470 2.371 1.00 85.38 130 LEU A O 1
ATOM 1047 N N . ASP A 1 131 ? 18.189 1.983 3.639 1.00 86.12 131 ASP A N 1
ATOM 1048 C CA . ASP A 1 131 ? 19.380 1.872 2.786 1.00 86.12 131 ASP A CA 1
ATOM 1049 C C . ASP A 1 131 ? 19.374 0.604 1.908 1.00 86.12 131 ASP A C 1
ATOM 1051 O O . ASP A 1 131 ? 20.285 0.399 1.109 1.00 86.12 131 ASP A O 1
ATOM 1055 N N . ASN A 1 132 ? 18.391 -0.291 2.080 1.00 86.25 132 ASN A N 1
ATOM 1056 C CA . ASN A 1 132 ? 18.329 -1.574 1.378 1.00 86.25 132 ASN A CA 1
ATOM 1057 C C . ASN A 1 132 ? 16.902 -1.898 0.918 1.00 86.25 132 ASN A C 1
ATOM 1059 O O . ASN A 1 132 ? 16.082 -2.479 1.650 1.00 86.25 132 ASN A O 1
ATOM 1063 N N . MET A 1 133 ? 16.644 -1.536 -0.336 1.00 92.44 133 MET A N 1
ATOM 1064 C CA . MET A 1 133 ? 15.385 -1.738 -1.040 1.00 92.44 133 MET A CA 1
ATOM 1065 C C . MET A 1 133 ? 15.624 -2.528 -2.324 1.00 92.44 133 MET A C 1
ATOM 1067 O O . MET A 1 133 ? 16.651 -2.373 -2.980 1.00 92.44 133 MET A O 1
ATOM 1071 N N . ILE A 1 134 ? 14.664 -3.377 -2.685 1.00 91.69 134 ILE A N 1
ATOM 1072 C CA . ILE A 1 134 ? 14.744 -4.223 -3.879 1.00 91.69 134 ILE A CA 1
ATOM 1073 C C . ILE A 1 134 ? 13.666 -3.779 -4.869 1.00 91.69 134 ILE A C 1
ATOM 1075 O O . ILE A 1 134 ? 12.493 -3.769 -4.506 1.00 91.69 134 ILE A O 1
ATOM 1079 N N . TYR A 1 135 ? 14.043 -3.468 -6.112 1.00 92.50 135 TYR A N 1
ATOM 1080 C CA . TYR A 1 135 ? 13.153 -2.971 -7.180 1.00 92.50 135 TYR A CA 1
ATOM 1081 C C . TYR A 1 135 ? 12.814 -4.028 -8.249 1.00 92.50 135 TYR A C 1
ATOM 1083 O O . TYR A 1 135 ? 12.349 -3.708 -9.336 1.00 92.50 135 TYR A O 1
ATOM 1091 N N . ASN A 1 136 ? 12.989 -5.313 -7.928 1.00 86.06 136 ASN A N 1
ATOM 1092 C CA . ASN A 1 136 ? 12.805 -6.450 -8.838 1.00 86.06 136 ASN A CA 1
ATOM 1093 C C . ASN A 1 136 ? 11.326 -6.816 -9.088 1.00 86.06 136 ASN A C 1
ATOM 1095 O O . ASN A 1 136 ? 10.898 -7.950 -8.867 1.00 86.06 136 ASN A O 1
ATOM 1099 N N . THR A 1 137 ? 10.512 -5.842 -9.480 1.00 84.75 137 THR A N 1
ATOM 1100 C CA . THR A 1 137 ? 9.081 -6.041 -9.697 1.00 84.75 137 THR A CA 1
ATOM 1101 C C . THR A 1 137 ? 8.592 -5.234 -10.883 1.00 84.75 137 THR A C 1
ATOM 1103 O O . THR A 1 137 ? 8.661 -4.005 -10.898 1.00 84.75 137 THR A O 1
ATOM 1106 N N . THR A 1 138 ? 8.048 -5.930 -11.879 1.00 87.44 138 THR A N 1
ATOM 1107 C CA . THR A 1 138 ? 7.393 -5.251 -13.002 1.00 87.44 138 THR A CA 1
ATOM 1108 C C . THR A 1 138 ? 5.929 -4.927 -12.683 1.00 87.44 138 THR A C 1
ATOM 1110 O O . THR A 1 138 ? 5.378 -3.961 -13.202 1.00 87.44 138 THR A O 1
ATOM 1113 N N . ASP A 1 139 ? 5.278 -5.687 -11.797 1.00 90.31 139 ASP A N 1
ATOM 1114 C CA . ASP A 1 139 ? 3.862 -5.500 -11.454 1.00 90.31 139 ASP A CA 1
ATOM 1115 C C . ASP A 1 139 ? 3.618 -4.650 -10.195 1.00 90.31 139 ASP A C 1
ATOM 1117 O O . ASP A 1 139 ? 2.535 -4.084 -10.057 1.00 90.31 139 ASP A O 1
ATOM 1121 N N . GLY A 1 140 ? 4.607 -4.481 -9.312 1.00 93.69 140 GLY A N 1
ATOM 1122 C CA . GLY A 1 140 ? 4.463 -3.715 -8.068 1.00 93.69 140 GLY A CA 1
ATOM 1123 C C . GLY A 1 140 ? 4.112 -2.239 -8.281 1.00 93.69 140 GLY A C 1
ATOM 1124 O O . GLY A 1 140 ? 3.189 -1.725 -7.653 1.00 93.69 140 GLY A O 1
ATOM 1125 N N . THR A 1 141 ? 4.788 -1.557 -9.209 1.00 95.88 141 THR A N 1
ATOM 1126 C CA . THR A 1 141 ? 4.503 -0.138 -9.503 1.00 95.88 141 THR A CA 1
ATOM 1127 C C . THR A 1 141 ? 3.116 0.062 -10.137 1.00 95.88 141 THR A C 1
ATOM 1129 O O . THR A 1 141 ? 2.375 0.933 -9.676 1.00 95.88 141 THR A O 1
ATOM 1132 N N . PRO A 1 142 ? 2.687 -0.758 -11.120 1.00 95.94 142 PRO A N 1
ATOM 1133 C CA . PRO A 1 142 ? 1.298 -0.759 -11.583 1.00 95.94 142 PRO A CA 1
ATOM 1134 C C . PRO A 1 142 ? 0.260 -0.991 -10.475 1.00 95.94 142 PRO A C 1
ATOM 1136 O O . PRO A 1 142 ? -0.788 -0.342 -10.492 1.00 95.94 142 PRO A O 1
ATOM 1139 N N . TRP A 1 143 ? 0.538 -1.865 -9.499 1.00 97.31 143 TRP A N 1
ATOM 1140 C CA . TRP A 1 143 ? -0.337 -2.038 -8.335 1.00 97.31 143 TRP A CA 1
ATOM 1141 C C . TRP A 1 143 ? -0.451 -0.750 -7.514 1.00 97.31 143 TRP A C 1
ATOM 1143 O O . TRP A 1 143 ? -1.570 -0.346 -7.220 1.00 97.31 143 TRP A O 1
ATOM 1153 N N . LEU A 1 144 ? 0.647 -0.037 -7.236 1.00 98.12 144 LEU A N 1
ATOM 1154 C CA . LEU A 1 144 ? 0.577 1.263 -6.552 1.00 98.12 144 LEU A CA 1
ATOM 1155 C C . LEU A 1 144 ? -0.311 2.267 -7.303 1.00 98.12 144 LEU A C 1
ATOM 1157 O O . LEU A 1 144 ? -1.140 2.934 -6.688 1.00 98.12 144 LEU A O 1
ATOM 1161 N N . ILE A 1 145 ? -0.168 2.369 -8.629 1.00 98.38 145 ILE A N 1
ATOM 1162 C CA . ILE A 1 145 ? -0.996 3.273 -9.448 1.00 98.38 145 ILE A CA 1
ATOM 1163 C C . ILE A 1 145 ? -2.479 2.901 -9.329 1.00 98.38 145 ILE A C 1
ATOM 1165 O O . ILE A 1 145 ? -3.331 3.782 -9.186 1.00 98.38 145 ILE A O 1
ATOM 1169 N N . ARG A 1 146 ? -2.795 1.600 -9.352 1.00 98.06 146 ARG A N 1
ATOM 1170 C CA . ARG A 1 146 ? -4.157 1.116 -9.111 1.00 98.06 146 ARG A CA 1
ATOM 1171 C C . ARG A 1 146 ? -4.648 1.528 -7.722 1.00 98.06 146 ARG A C 1
ATOM 1173 O O . ARG A 1 146 ? -5.770 2.010 -7.619 1.00 98.06 146 ARG A O 1
ATOM 1180 N N . GLU A 1 147 ? -3.835 1.377 -6.682 1.00 98.31 147 GLU A N 1
ATOM 1181 C CA . GLU A 1 147 ? -4.238 1.716 -5.313 1.00 98.31 147 GLU A CA 1
ATOM 1182 C C . GLU A 1 147 ? -4.419 3.216 -5.088 1.00 98.31 147 GLU A C 1
ATOM 1184 O O . GLU A 1 147 ? -5.332 3.616 -4.370 1.00 98.31 147 GLU A O 1
ATOM 1189 N N . ILE A 1 148 ? -3.634 4.062 -5.759 1.00 98.62 148 ILE A N 1
ATOM 1190 C CA . ILE A 1 148 ? -3.881 5.510 -5.815 1.00 98.62 148 ILE A CA 1
ATOM 1191 C C . ILE A 1 148 ? -5.264 5.783 -6.416 1.00 98.62 148 ILE A C 1
ATOM 1193 O O . ILE A 1 148 ? -6.041 6.566 -5.867 1.00 98.62 148 ILE A O 1
ATOM 1197 N N . TYR A 1 149 ? -5.592 5.126 -7.531 1.00 98.31 149 TYR A N 1
ATOM 1198 C CA . TYR A 1 149 ? -6.899 5.273 -8.166 1.00 98.31 149 TYR A CA 1
ATOM 1199 C C . TYR A 1 149 ? -8.037 4.797 -7.251 1.00 98.31 149 TYR A C 1
ATOM 1201 O O . TYR A 1 149 ? -8.980 5.554 -7.021 1.00 98.31 149 TYR A O 1
ATOM 1209 N N . GLU A 1 150 ? -7.940 3.590 -6.688 1.00 98.31 150 GLU A N 1
ATOM 1210 C CA . GLU A 1 150 ? -8.928 3.036 -5.752 1.00 98.31 150 GLU A CA 1
ATOM 1211 C C . GLU A 1 150 ? -9.087 3.942 -4.523 1.00 98.31 150 GLU A C 1
ATOM 1213 O O . GLU A 1 150 ? -10.209 4.278 -4.154 1.00 98.31 150 GLU A O 1
ATOM 1218 N N . TYR A 1 151 ? -7.992 4.436 -3.938 1.00 98.69 151 TYR A N 1
ATOM 1219 C CA . TYR A 1 151 ? -8.041 5.391 -2.833 1.00 98.69 151 TYR A CA 1
ATOM 1220 C C . TYR A 1 151 ? -8.878 6.627 -3.182 1.00 98.69 151 TYR A C 1
ATOM 1222 O O . TYR A 1 151 ? -9.766 7.002 -2.413 1.00 98.69 151 TYR A O 1
ATOM 1230 N N . ILE A 1 152 ? -8.641 7.243 -4.345 1.00 98.44 152 ILE A N 1
ATOM 1231 C CA . ILE A 1 152 ? -9.398 8.419 -4.799 1.00 98.44 152 ILE A CA 1
ATOM 1232 C C . ILE A 1 152 ? -10.875 8.058 -5.008 1.00 98.44 152 ILE A C 1
ATOM 1234 O O . ILE A 1 152 ? -11.746 8.835 -4.623 1.00 98.44 152 ILE A O 1
ATOM 1238 N N . GLN A 1 153 ? -11.178 6.882 -5.571 1.00 98.06 153 GLN A N 1
ATOM 1239 C CA . GLN A 1 153 ? -12.562 6.431 -5.763 1.00 98.06 153 GLN A CA 1
ATOM 1240 C C . GLN A 1 153 ? -13.298 6.211 -4.432 1.00 98.06 153 GLN A C 1
ATOM 1242 O O . GLN A 1 153 ? -14.454 6.607 -4.302 1.00 98.06 153 GLN A O 1
ATOM 1247 N N . TYR A 1 154 ? -12.642 5.601 -3.442 1.00 97.44 154 TYR A N 1
ATOM 1248 C CA . TYR A 1 154 ? -13.239 5.319 -2.134 1.00 97.44 154 TYR A CA 1
ATOM 1249 C C . TYR A 1 154 ? -13.380 6.570 -1.259 1.00 97.44 154 TYR A C 1
ATOM 1251 O O . TYR A 1 154 ? -14.388 6.730 -0.571 1.00 97.44 154 TYR A O 1
ATOM 1259 N N . SER A 1 155 ? -12.367 7.439 -1.254 1.00 97.19 155 SER A N 1
ATOM 1260 C CA . SER A 1 155 ? -12.312 8.615 -0.375 1.00 97.19 155 SER A CA 1
ATOM 1261 C C . SER A 1 155 ? -12.975 9.859 -0.970 1.00 97.19 155 SER A C 1
ATOM 1263 O O . SER A 1 155 ? -13.417 10.729 -0.222 1.00 97.19 155 SER A O 1
ATOM 1265 N N . GLY A 1 156 ? -13.025 9.966 -2.301 1.00 97.62 156 GLY A N 1
ATOM 1266 C CA . GLY A 1 156 ? -13.405 11.189 -3.005 1.00 97.62 156 GLY A CA 1
ATOM 1267 C C . GLY A 1 156 ? -12.350 12.303 -2.950 1.00 97.62 156 GLY A C 1
ATOM 1268 O O . GLY A 1 156 ? -12.653 13.430 -3.338 1.00 97.62 156 GLY A O 1
ATOM 1269 N N . ASP A 1 157 ? -11.129 12.028 -2.475 1.00 98.06 157 ASP A N 1
ATOM 1270 C CA . ASP A 1 157 ? -10.071 13.031 -2.302 1.00 98.06 157 ASP A CA 1
ATOM 1271 C C . ASP A 1 157 ? -9.384 13.384 -3.635 1.00 98.06 157 ASP A C 1
ATOM 1273 O O . ASP A 1 157 ? -8.298 12.911 -3.982 1.00 98.06 157 ASP A O 1
ATOM 1277 N N . THR A 1 158 ? -10.050 14.227 -4.422 1.00 96.69 158 THR A N 1
ATOM 1278 C CA . THR A 1 158 ? -9.545 14.670 -5.727 1.00 96.69 158 THR A CA 1
ATOM 1279 C C . THR A 1 158 ? -8.350 15.614 -5.628 1.00 96.69 158 THR A C 1
ATOM 1281 O O . THR A 1 158 ? -7.596 15.726 -6.594 1.00 96.69 158 THR A O 1
ATOM 1284 N N . GLU A 1 159 ? -8.171 16.314 -4.503 1.00 98.25 159 GLU A N 1
ATOM 1285 C CA . GLU A 1 159 ? -7.011 17.193 -4.313 1.00 98.25 159 GLU A CA 1
ATOM 1286 C C . GLU A 1 159 ? -5.744 16.371 -4.090 1.00 98.25 159 GLU A C 1
ATOM 1288 O O . GLU A 1 159 ? -4.741 16.627 -4.759 1.00 98.25 159 GLU A O 1
ATOM 1293 N N . TYR A 1 160 ? -5.818 15.311 -3.280 1.00 98.31 160 TYR A N 1
ATOM 1294 C CA . TYR A 1 160 ? -4.725 14.349 -3.170 1.00 98.31 160 TYR A CA 1
ATOM 1295 C C . TYR A 1 160 ? -4.377 13.720 -4.525 1.00 98.31 160 TYR A C 1
ATOM 1297 O O . TYR A 1 160 ? -3.207 13.556 -4.855 1.00 98.31 160 TYR A O 1
ATOM 1305 N N . GLY A 1 161 ? -5.379 13.449 -5.368 1.00 97.75 161 GLY A N 1
ATOM 1306 C CA . GLY A 1 161 ? -5.146 12.978 -6.734 1.00 97.75 161 GLY A CA 1
ATOM 1307 C C . GLY A 1 161 ? -4.248 13.905 -7.565 1.00 97.75 161 GLY A C 1
ATOM 1308 O O . GLY A 1 161 ? -3.409 13.422 -8.324 1.00 97.75 161 GLY A O 1
ATOM 1309 N N . LYS A 1 162 ? -4.368 15.229 -7.402 1.00 97.94 162 LYS A N 1
ATOM 1310 C CA . LYS A 1 162 ? -3.477 16.203 -8.059 1.00 97.94 162 LYS A CA 1
ATOM 1311 C C . LYS A 1 162 ? -2.094 16.226 -7.416 1.00 97.94 162 LYS A C 1
ATOM 1313 O O . LYS A 1 162 ? -1.102 16.353 -8.127 1.00 97.94 162 LYS A O 1
ATOM 1318 N N . GLU A 1 163 ? -2.041 16.108 -6.092 1.00 98.38 163 GLU A N 1
ATOM 1319 C CA . GLU A 1 163 ? -0.802 16.088 -5.312 1.00 98.38 163 GLU A CA 1
ATOM 1320 C C . GLU A 1 163 ? 0.089 14.898 -5.684 1.00 98.38 163 GLU A C 1
ATOM 1322 O O . GLU A 1 163 ? 1.278 15.076 -5.936 1.00 98.38 163 GLU A O 1
ATOM 1327 N N . ILE A 1 164 ? -0.489 13.697 -5.781 1.00 98.50 164 ILE A N 1
ATOM 1328 C CA . ILE A 1 164 ? 0.244 12.452 -6.046 1.00 98.50 164 ILE A CA 1
ATOM 1329 C C . ILE A 1 164 ? 0.513 12.218 -7.540 1.00 98.50 164 ILE A C 1
ATOM 1331 O O . ILE A 1 164 ? 1.336 11.378 -7.907 1.00 98.50 164 ILE A O 1
ATOM 1335 N N . PHE A 1 165 ? -0.136 12.976 -8.432 1.00 98.44 165 PHE A N 1
ATOM 1336 C CA . PHE A 1 165 ? -0.004 12.818 -9.883 1.00 98.44 165 PHE A CA 1
ATOM 1337 C C . PHE A 1 165 ? 1.447 12.806 -10.405 1.00 98.44 165 PHE A C 1
ATOM 1339 O O . PHE A 1 165 ? 1.735 11.985 -11.278 1.00 98.44 165 PHE A O 1
ATOM 1346 N N . PRO A 1 166 ? 2.394 13.627 -9.900 1.00 98.56 166 PRO A N 1
ATOM 1347 C CA . PRO A 1 166 ? 3.789 13.560 -10.334 1.00 98.56 166 PRO A CA 1
ATOM 1348 C C . PRO A 1 166 ? 4.437 12.181 -10.140 1.00 98.56 166 PRO A C 1
ATOM 1350 O O . PRO A 1 166 ? 5.264 11.788 -10.959 1.00 98.56 166 PRO A O 1
ATOM 1353 N N . VAL A 1 167 ? 4.044 11.431 -9.103 1.00 98.44 167 VAL A N 1
ATOM 1354 C CA . VAL A 1 167 ? 4.529 10.064 -8.839 1.00 98.44 167 VAL A CA 1
ATOM 1355 C C . VAL A 1 167 ? 4.007 9.107 -9.907 1.00 98.44 167 VAL A C 1
ATOM 1357 O O . VAL A 1 167 ? 4.783 8.361 -10.504 1.00 98.44 167 VAL A O 1
ATOM 1360 N N . VAL A 1 168 ? 2.706 9.175 -10.206 1.00 98.50 168 VAL A N 1
ATOM 1361 C CA . VAL A 1 168 ? 2.070 8.364 -11.260 1.00 98.50 168 VAL A CA 1
ATOM 1362 C C . VAL A 1 168 ? 2.681 8.675 -12.623 1.00 98.50 168 VAL A C 1
ATOM 1364 O O . VAL A 1 168 ? 3.029 7.765 -13.371 1.00 98.50 168 VAL A O 1
ATOM 1367 N N . LYS A 1 169 ? 2.854 9.963 -12.934 1.00 98.38 169 LYS A N 1
ATOM 1368 C CA . LYS A 1 169 ? 3.449 10.417 -14.188 1.00 98.38 169 LYS A CA 1
ATOM 1369 C C . LYS A 1 169 ? 4.860 9.851 -14.364 1.00 98.38 169 LYS A C 1
ATOM 1371 O O . LYS A 1 169 ? 5.129 9.243 -15.394 1.00 98.38 169 LYS A O 1
ATOM 1376 N N . ARG A 1 170 ? 5.714 9.978 -13.344 1.00 98.19 170 ARG A N 1
ATOM 1377 C CA . ARG A 1 170 ? 7.087 9.454 -13.369 1.00 98.19 170 ARG A CA 1
ATOM 1378 C C . ARG A 1 170 ? 7.126 7.938 -13.564 1.00 98.19 170 ARG A C 1
ATOM 1380 O O . ARG A 1 170 ? 7.927 7.450 -14.349 1.00 98.19 170 ARG A O 1
ATOM 1387 N N . ALA A 1 171 ? 6.242 7.205 -12.887 1.00 96.94 171 ALA A N 1
ATOM 1388 C CA . ALA A 1 171 ? 6.142 5.755 -13.037 1.00 96.94 171 ALA A CA 1
ATOM 1389 C C . ALA A 1 171 ? 5.768 5.342 -14.468 1.00 96.94 171 ALA A C 1
ATOM 1391 O O . ALA A 1 171 ? 6.327 4.387 -15.002 1.00 96.94 171 ALA A O 1
ATOM 1392 N N . ILE A 1 172 ? 4.840 6.068 -15.099 1.00 96.25 172 ILE A N 1
ATOM 1393 C CA . ILE A 1 172 ? 4.433 5.818 -16.486 1.00 96.25 172 ILE A CA 1
ATOM 1394 C C . ILE A 1 172 ? 5.561 6.175 -17.459 1.00 96.25 172 ILE A C 1
ATOM 1396 O O . ILE A 1 172 ? 5.842 5.391 -18.359 1.00 96.25 172 ILE A O 1
ATOM 1400 N N . GLU A 1 173 ? 6.215 7.325 -17.282 1.00 96.00 173 GLU A N 1
ATOM 1401 C CA . GLU A 1 173 ? 7.333 7.754 -18.133 1.00 96.00 173 GLU A CA 1
ATOM 1402 C C . GLU A 1 173 ? 8.490 6.748 -18.077 1.00 96.00 173 GLU A C 1
ATOM 1404 O O . GLU A 1 173 ? 8.928 6.276 -19.124 1.00 96.00 173 GLU A O 1
ATOM 1409 N N . GLY A 1 174 ? 8.900 6.327 -16.875 1.00 94.81 174 GLY A N 1
ATOM 1410 C CA . GLY A 1 174 ? 9.948 5.319 -16.709 1.00 94.81 174 GLY A CA 1
ATOM 1411 C C . GLY A 1 174 ? 9.573 3.947 -17.271 1.00 94.81 174 GLY A C 1
ATOM 1412 O O . GLY A 1 174 ? 10.413 3.278 -17.872 1.00 94.81 174 GLY A O 1
ATOM 1413 N N . ALA A 1 175 ? 8.302 3.542 -17.158 1.00 93.31 175 ALA A N 1
ATOM 1414 C CA . ALA A 1 175 ? 7.821 2.313 -17.783 1.00 93.31 175 ALA A CA 1
ATOM 1415 C C . ALA A 1 175 ? 7.869 2.385 -19.317 1.00 93.31 175 ALA A C 1
ATOM 1417 O O . ALA A 1 175 ? 8.329 1.436 -19.948 1.00 93.31 175 ALA A O 1
ATOM 1418 N N . ILE A 1 176 ? 7.416 3.498 -19.908 1.00 94.06 176 ILE A N 1
ATOM 1419 C CA . ILE A 1 176 ? 7.422 3.709 -21.363 1.00 94.06 176 ILE A CA 1
ATOM 1420 C C . ILE A 1 176 ? 8.846 3.692 -21.915 1.00 94.06 176 ILE A C 1
ATOM 1422 O O . ILE A 1 176 ? 9.080 3.094 -22.959 1.00 94.06 176 ILE A O 1
ATOM 1426 N N . GLU A 1 177 ? 9.784 4.331 -21.221 1.00 93.25 177 GLU A N 1
ATOM 1427 C CA . GLU A 1 177 ? 11.174 4.425 -21.663 1.00 93.25 177 GLU A CA 1
ATOM 1428 C C . GLU A 1 177 ? 11.909 3.079 -21.610 1.00 93.25 177 GLU A C 1
ATOM 1430 O O . GLU A 1 177 ? 12.659 2.762 -22.531 1.00 93.25 177 GLU A O 1
ATOM 1435 N N . ASN A 1 178 ? 11.678 2.279 -20.563 1.00 90.25 178 ASN A N 1
ATOM 1436 C CA . ASN A 1 178 ? 12.533 1.126 -20.266 1.00 90.25 178 ASN A CA 1
ATOM 1437 C C . ASN A 1 178 ? 11.880 -0.242 -20.512 1.00 90.25 178 ASN A C 1
ATOM 1439 O O . ASN A 1 178 ? 12.586 -1.216 -20.762 1.00 90.25 178 ASN A O 1
ATOM 1443 N N . PHE A 1 179 ? 10.549 -0.352 -20.437 1.00 88.12 179 PHE A N 1
ATOM 1444 C CA . PHE A 1 179 ? 9.875 -1.659 -20.414 1.00 88.12 179 PHE A CA 1
ATOM 1445 C C . PHE A 1 179 ? 8.733 -1.807 -21.404 1.00 88.12 179 PHE A C 1
ATOM 1447 O O . PHE A 1 179 ? 8.193 -2.902 -21.507 1.00 88.12 179 PHE A O 1
ATOM 1454 N N . VAL A 1 180 ? 8.338 -0.769 -22.133 1.00 91.31 180 VAL A N 1
ATOM 1455 C CA . VAL A 1 180 ? 7.243 -0.874 -23.101 1.00 91.31 180 VAL A CA 1
ATOM 1456 C C . VAL A 1 180 ? 7.781 -1.219 -24.492 1.00 91.31 180 VAL A C 1
ATOM 1458 O O . VAL A 1 180 ? 8.736 -0.611 -24.962 1.00 91.31 180 VAL A O 1
ATOM 1461 N N . ASP A 1 181 ? 7.187 -2.219 -25.147 1.00 89.62 181 ASP A N 1
ATOM 1462 C CA . ASP A 1 181 ? 7.500 -2.574 -26.536 1.00 89.62 181 ASP A CA 1
ATOM 1463 C C . ASP A 1 181 ? 6.803 -1.660 -27.563 1.00 89.62 181 ASP A C 1
ATOM 1465 O O . ASP A 1 181 ? 5.943 -0.844 -27.229 1.00 89.62 181 ASP A O 1
ATOM 1469 N N . ASP A 1 182 ? 7.136 -1.839 -28.845 1.00 90.94 182 ASP A N 1
ATOM 1470 C CA . ASP A 1 182 ? 6.547 -1.083 -29.963 1.00 90.94 182 ASP A CA 1
ATOM 1471 C C . ASP A 1 182 ? 5.016 -1.245 -30.081 1.00 90.94 182 ASP A C 1
ATOM 1473 O O . ASP A 1 182 ? 4.344 -0.416 -30.700 1.00 90.94 182 ASP A O 1
ATOM 1477 N N . ASP A 1 183 ? 4.450 -2.303 -29.491 1.00 90.88 183 ASP A N 1
ATOM 1478 C CA . ASP A 1 183 ? 3.008 -2.555 -29.454 1.00 90.88 183 ASP A CA 1
ATOM 1479 C C . ASP A 1 183 ? 2.320 -1.864 -28.253 1.00 90.88 183 ASP A C 1
ATOM 1481 O O . ASP A 1 183 ? 1.089 -1.908 -28.131 1.00 90.88 183 ASP A O 1
ATOM 1485 N N . GLY A 1 184 ? 3.082 -1.231 -27.354 1.00 87.19 184 GLY A N 1
ATOM 1486 C CA . GLY A 1 184 ? 2.578 -0.568 -26.153 1.00 87.19 184 GLY A CA 1
ATOM 1487 C C . GLY A 1 184 ? 2.381 -1.494 -24.945 1.00 87.19 184 GLY A C 1
ATOM 1488 O O . GLY A 1 184 ? 1.636 -1.139 -24.028 1.00 87.19 184 GLY A O 1
ATOM 1489 N N . PHE A 1 185 ? 2.995 -2.681 -24.923 1.00 87.88 185 PHE A N 1
ATOM 1490 C CA . PHE A 1 185 ? 2.921 -3.621 -23.801 1.00 87.88 185 PHE A CA 1
ATOM 1491 C C . PHE A 1 185 ? 4.156 -3.559 -22.909 1.00 87.88 185 PHE A C 1
ATOM 1493 O O . PHE A 1 185 ? 5.277 -3.498 -23.400 1.00 87.88 185 PHE A O 1
ATOM 1500 N N . MET A 1 186 ? 3.953 -3.680 -21.593 1.00 87.38 186 MET A N 1
ATOM 1501 C CA . MET A 1 186 ? 5.063 -3.864 -20.658 1.00 87.38 186 MET A CA 1
ATOM 1502 C C . MET A 1 186 ? 5.665 -5.270 -20.790 1.00 87.38 186 MET A C 1
ATOM 1504 O O . MET A 1 186 ? 4.996 -6.289 -20.568 1.00 87.38 186 MET A O 1
ATOM 1508 N N . ASN A 1 187 ? 6.946 -5.298 -21.126 1.00 86.75 187 ASN A N 1
ATOM 1509 C CA . ASN A 1 187 ? 7.849 -6.426 -20.994 1.00 86.75 187 ASN A CA 1
ATOM 1510 C C . ASN A 1 187 ? 8.245 -6.613 -19.531 1.00 86.75 187 ASN A C 1
ATOM 1512 O O . ASN A 1 187 ? 8.187 -5.684 -18.729 1.00 86.75 187 ASN A O 1
ATOM 1516 N N . HIS A 1 188 ? 8.645 -7.830 -19.193 1.00 84.62 188 HIS A N 1
ATOM 1517 C CA . HIS A 1 188 ? 9.150 -8.177 -17.874 1.00 84.62 188 HIS A CA 1
ATOM 1518 C C . HIS A 1 188 ? 10.118 -9.350 -18.008 1.00 84.62 188 HIS A C 1
ATOM 1520 O O . HIS A 1 188 ? 9.968 -10.167 -18.928 1.00 84.62 188 HIS A O 1
ATOM 1526 N N . ASP A 1 189 ? 11.051 -9.476 -17.068 1.00 80.62 189 ASP A N 1
ATOM 1527 C CA . ASP A 1 189 ? 11.938 -10.628 -17.017 1.00 80.62 189 ASP A CA 1
ATOM 1528 C C . ASP A 1 189 ? 11.292 -11.807 -16.281 1.00 80.62 189 ASP A C 1
ATOM 1530 O O . ASP A 1 189 ? 10.157 -11.764 -15.778 1.00 80.62 189 ASP A O 1
ATOM 1534 N N . ALA A 1 190 ? 12.003 -12.931 -16.271 1.00 79.56 190 ALA A N 1
ATOM 1535 C CA . ALA A 1 190 ? 11.555 -14.120 -15.574 1.00 79.56 190 ALA A CA 1
ATOM 1536 C C . ALA A 1 190 ? 11.564 -13.898 -14.052 1.00 79.56 190 ALA A C 1
ATOM 1538 O O . ALA A 1 190 ? 12.568 -13.478 -13.472 1.00 79.56 190 ALA A O 1
ATOM 1539 N N . ALA A 1 191 ? 10.457 -14.272 -13.403 1.00 79.69 191 ALA A N 1
ATOM 1540 C CA . ALA A 1 191 ? 10.222 -14.069 -11.973 1.00 79.69 191 ALA A CA 1
ATOM 1541 C C . ALA A 1 191 ? 10.217 -12.587 -11.518 1.00 79.69 191 ALA A C 1
ATOM 1543 O O . ALA A 1 191 ? 10.591 -12.295 -10.386 1.00 79.69 191 ALA A O 1
ATOM 1544 N N . ASP A 1 192 ? 9.733 -11.682 -12.381 1.00 81.38 192 ASP A N 1
ATOM 1545 C CA . ASP A 1 192 ? 9.469 -10.262 -12.060 1.00 81.38 192 ASP A CA 1
ATOM 1546 C C . ASP A 1 192 ? 7.997 -9.954 -11.731 1.00 81.38 192 ASP A C 1
ATOM 1548 O O . ASP A 1 192 ? 7.641 -8.834 -11.354 1.00 81.38 192 ASP A O 1
ATOM 1552 N N . THR A 1 193 ? 7.121 -10.942 -11.914 1.00 85.12 193 THR A N 1
ATOM 1553 C CA . THR A 1 193 ? 5.683 -10.866 -11.598 1.00 85.12 193 THR A CA 1
ATOM 1554 C C . THR A 1 193 ? 5.399 -11.528 -10.250 1.00 85.12 193 THR A C 1
ATOM 1556 O O . THR A 1 193 ? 6.283 -12.163 -9.688 1.00 85.12 193 THR A O 1
ATOM 1559 N N . TRP A 1 194 ? 4.160 -11.482 -9.759 1.00 85.00 194 TRP A N 1
ATOM 1560 C CA . TRP A 1 194 ? 3.731 -12.210 -8.554 1.00 85.00 194 TRP A CA 1
ATOM 1561 C C . TRP A 1 194 ? 4.052 -13.719 -8.560 1.00 85.00 194 TRP A C 1
ATOM 1563 O O . TRP A 1 194 ? 4.102 -14.341 -7.504 1.00 85.00 194 TRP A O 1
ATOM 1573 N N . MET A 1 195 ? 4.276 -14.317 -9.735 1.00 86.12 195 MET A N 1
ATOM 1574 C CA . MET A 1 195 ? 4.778 -15.685 -9.885 1.00 86.12 195 MET A CA 1
ATOM 1575 C C . MET A 1 195 ? 6.319 -15.694 -9.925 1.00 86.12 195 MET A C 1
ATOM 1577 O O . MET A 1 195 ? 6.917 -16.011 -10.955 1.00 86.12 195 MET A O 1
ATOM 1581 N N . ASP A 1 196 ? 6.966 -15.320 -8.818 1.00 82.50 196 ASP A N 1
ATOM 1582 C CA . ASP A 1 196 ? 8.423 -15.109 -8.713 1.00 82.50 196 ASP A CA 1
ATOM 1583 C C . ASP A 1 196 ? 9.199 -16.241 -8.017 1.00 82.50 196 ASP A C 1
ATOM 1585 O O . ASP A 1 196 ? 10.373 -16.092 -7.667 1.00 82.50 196 ASP A O 1
ATOM 1589 N N . ALA A 1 197 ? 8.581 -17.413 -7.852 1.00 83.81 197 ALA A N 1
ATOM 1590 C CA . ALA A 1 197 ? 9.239 -18.568 -7.252 1.00 83.81 197 ALA A CA 1
ATOM 1591 C C . ALA A 1 197 ? 10.508 -18.973 -8.030 1.00 83.81 197 ALA A C 1
ATOM 1593 O O . ALA A 1 197 ? 10.503 -19.054 -9.261 1.00 83.81 197 ALA A O 1
ATOM 1594 N N . ARG A 1 198 ? 11.594 -19.285 -7.305 1.00 82.38 198 ARG A N 1
ATOM 1595 C CA . ARG A 1 198 ? 12.887 -19.703 -7.877 1.00 82.38 198 ARG A CA 1
ATOM 1596 C C . ARG A 1 198 ? 13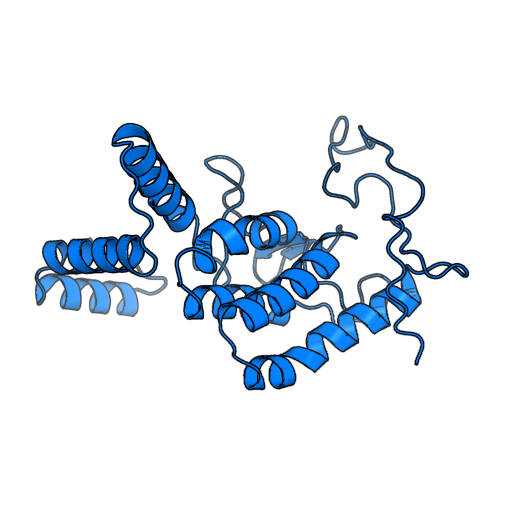.379 -21.034 -7.305 1.00 82.38 198 ARG A C 1
ATOM 1598 O O . ARG A 1 198 ? 13.317 -21.269 -6.101 1.00 82.38 198 ARG A O 1
ATOM 1605 N N . ILE A 1 199 ? 13.957 -21.879 -8.156 1.00 83.44 199 ILE A N 1
ATOM 1606 C CA . ILE A 1 199 ? 14.674 -23.100 -7.774 1.00 83.44 199 ILE A CA 1
ATOM 1607 C C . ILE A 1 199 ? 16.030 -22.701 -7.199 1.00 83.44 199 ILE A C 1
ATOM 1609 O O . ILE A 1 199 ? 16.851 -22.089 -7.886 1.00 83.44 199 ILE A O 1
ATOM 1613 N N . ASN A 1 200 ? 16.281 -23.060 -5.936 1.00 82.56 200 ASN A N 1
ATOM 1614 C CA . ASN A 1 200 ? 17.535 -22.761 -5.233 1.00 82.56 200 ASN A CA 1
ATOM 1615 C C . ASN A 1 200 ? 17.946 -21.276 -5.319 1.00 82.56 200 ASN A C 1
ATOM 1617 O O . ASN A 1 200 ? 19.136 -20.975 -5.413 1.00 82.56 200 ASN A O 1
ATOM 1621 N N . ASN A 1 201 ? 16.970 -20.357 -5.332 1.00 75.62 201 ASN A N 1
ATOM 1622 C CA . ASN A 1 201 ? 17.161 -18.910 -5.514 1.00 75.62 201 ASN A CA 1
ATOM 1623 C C . ASN A 1 201 ? 17.906 -18.509 -6.802 1.00 75.62 201 ASN A C 1
ATOM 1625 O O . ASN A 1 201 ? 18.490 -17.430 -6.861 1.00 75.62 201 ASN A O 1
ATOM 1629 N N . LYS A 1 202 ? 17.910 -19.366 -7.829 1.00 75.56 202 LYS A N 1
ATOM 1630 C CA . LYS A 1 202 ? 18.619 -19.122 -9.090 1.00 75.56 202 LYS A CA 1
ATOM 1631 C C . LYS A 1 202 ? 17.658 -19.100 -10.265 1.00 75.56 202 LYS A C 1
ATOM 1633 O O . LYS A 1 202 ? 17.391 -18.038 -10.822 1.00 75.56 202 LYS A O 1
ATOM 1638 N N . GLU A 1 203 ? 17.120 -20.259 -10.613 1.00 82.12 203 GLU A N 1
ATOM 1639 C CA . GLU A 1 203 ? 16.330 -20.425 -11.832 1.00 82.12 203 GLU A CA 1
ATOM 1640 C C . GLU A 1 203 ? 14.853 -20.126 -11.561 1.00 82.12 203 GLU A C 1
ATOM 1642 O O . GLU A 1 203 ? 14.336 -20.578 -10.539 1.00 82.12 203 GLU A O 1
ATOM 1647 N N . PRO A 1 204 ? 14.161 -19.373 -12.428 1.00 78.75 204 PRO A N 1
ATOM 1648 C CA . PRO A 1 204 ? 12.726 -19.151 -12.287 1.00 78.75 204 PRO A CA 1
ATOM 1649 C C . PRO A 1 204 ? 11.980 -20.490 -12.376 1.00 78.75 204 PRO A C 1
ATOM 1651 O O . PRO A 1 204 ? 12.229 -21.296 -13.269 1.00 78.75 204 PRO A O 1
ATOM 1654 N N . TRP A 1 205 ? 11.068 -20.741 -11.436 1.00 77.81 205 TRP A N 1
ATOM 1655 C CA . TRP A 1 205 ? 10.195 -21.919 -11.461 1.00 77.81 205 TRP A CA 1
ATOM 1656 C C . TRP A 1 205 ? 9.082 -21.756 -12.498 1.00 77.81 205 TRP A C 1
ATOM 1658 O O . TRP A 1 205 ? 8.773 -22.674 -13.254 1.00 77.81 205 TRP A O 1
ATOM 1668 N N . SER A 1 206 ? 8.485 -20.568 -12.530 1.00 67.50 206 SER A N 1
ATOM 1669 C CA . SER A 1 206 ? 7.483 -20.155 -13.503 1.00 67.50 206 SER A CA 1
ATOM 1670 C C . SER A 1 206 ? 8.109 -19.157 -14.460 1.00 67.50 206 SER A C 1
ATOM 1672 O O . SER A 1 206 ? 8.224 -17.973 -14.150 1.00 67.50 206 SER A O 1
ATOM 1674 N N . ASP A 1 207 ? 8.506 -19.637 -15.634 1.00 61.41 207 ASP A N 1
ATOM 1675 C CA . ASP A 1 207 ? 8.930 -18.765 -16.722 1.00 61.41 207 ASP A CA 1
ATOM 1676 C C . ASP A 1 207 ? 7.681 -18.191 -17.407 1.00 61.41 207 ASP A C 1
ATOM 1678 O O . ASP A 1 207 ? 7.183 -18.707 -18.408 1.00 61.41 207 ASP A O 1
ATOM 1682 N N . SER A 1 208 ? 7.093 -17.155 -16.806 1.00 55.53 208 SER A N 1
ATOM 1683 C CA . SER A 1 208 ? 5.972 -16.413 -17.386 1.00 55.53 208 SER A CA 1
ATOM 1684 C C . SER A 1 208 ? 6.426 -15.454 -18.491 1.00 55.53 208 SER A C 1
ATOM 1686 O O . SER A 1 208 ? 5.763 -14.457 -18.733 1.00 55.53 208 SER A O 1
ATOM 1688 N N . TYR A 1 209 ? 7.534 -15.719 -19.186 1.00 50.31 209 TYR A N 1
ATOM 1689 C CA . TYR A 1 209 ? 7.990 -14.901 -20.308 1.00 50.31 209 TYR A CA 1
ATOM 1690 C C . TYR A 1 209 ? 6.865 -14.766 -21.345 1.00 50.31 209 TYR A C 1
ATOM 1692 O O . TYR A 1 209 ? 6.403 -15.800 -21.838 1.00 50.31 209 TYR A O 1
ATOM 1700 N N . LYS A 1 210 ? 6.436 -13.523 -21.656 1.00 56.69 210 LYS A N 1
ATOM 1701 C CA . LYS A 1 210 ? 5.781 -13.052 -22.916 1.00 56.69 210 LYS A CA 1
ATOM 1702 C C . LYS A 1 210 ? 4.733 -11.925 -22.740 1.00 56.69 210 LYS A C 1
ATOM 1704 O O . LYS A 1 210 ? 3.712 -11.960 -23.419 1.00 56.69 210 LYS A O 1
ATOM 1709 N N . LYS A 1 211 ? 5.031 -10.860 -21.982 1.00 55.34 211 LYS A N 1
ATOM 1710 C CA . LYS A 1 211 ? 4.244 -9.600 -21.868 1.00 55.34 211 LYS A CA 1
ATOM 1711 C C . LYS A 1 211 ? 3.158 -9.614 -20.782 1.00 55.34 211 LYS A C 1
ATOM 1713 O O . LYS A 1 211 ? 2.384 -10.564 -20.647 1.00 55.34 211 LYS A O 1
ATOM 1718 N N . LEU A 1 212 ? 3.039 -8.503 -20.052 1.00 51.69 212 LEU A N 1
ATOM 1719 C CA . LEU A 1 212 ? 1.984 -8.292 -19.060 1.00 51.69 212 LEU A CA 1
ATOM 1720 C C . LEU A 1 212 ? 0.674 -7.877 -19.766 1.00 51.69 212 LEU A C 1
ATOM 1722 O O . LEU A 1 212 ? 0.604 -6.841 -20.414 1.00 51.69 212 LEU A O 1
ATOM 1726 N N . CYS A 1 213 ? -0.334 -8.751 -19.664 1.00 45.22 213 CYS A N 1
ATOM 1727 C CA . CYS A 1 213 ? -1.767 -8.642 -19.996 1.00 45.22 213 CYS A CA 1
ATOM 1728 C C . CYS A 1 213 ? -2.270 -7.532 -20.965 1.00 45.22 213 CYS A C 1
ATOM 1730 O O . CYS A 1 213 ? -2.157 -6.334 -20.718 1.00 45.22 213 CYS A O 1
ATOM 1732 N N . ARG A 1 214 ? -3.027 -7.950 -21.999 1.00 35.94 214 ARG A N 1
ATOM 1733 C CA . ARG A 1 214 ? -3.849 -7.107 -22.896 1.00 35.94 214 ARG A CA 1
ATOM 1734 C C . ARG A 1 214 ? -4.895 -6.277 -22.125 1.00 35.94 214 ARG A C 1
ATOM 1736 O O . ARG A 1 214 ? -6.050 -6.685 -22.006 1.00 35.94 214 ARG A O 1
ATOM 1743 N N . ARG A 1 215 ? -4.561 -5.061 -21.703 1.00 36.75 215 ARG A N 1
ATOM 1744 C CA . ARG A 1 215 ? -5.562 -4.001 -21.511 1.00 36.75 215 ARG A CA 1
ATOM 1745 C C . ARG A 1 215 ? -4.988 -2.709 -22.070 1.00 36.75 215 ARG A C 1
ATOM 1747 O O . ARG A 1 215 ? -4.131 -2.085 -21.465 1.00 36.75 215 ARG A O 1
ATOM 1754 N N . ARG A 1 216 ? -5.419 -2.376 -23.289 1.00 34.56 216 ARG A N 1
ATOM 1755 C CA . ARG A 1 216 ? -5.041 -1.163 -24.017 1.00 34.56 216 ARG A CA 1
ATOM 1756 C C . ARG A 1 216 ? -5.466 0.043 -23.171 1.00 34.56 216 ARG A C 1
ATOM 1758 O O . ARG A 1 216 ? -6.638 0.400 -23.179 1.00 34.56 216 ARG A O 1
ATOM 1765 N N . TRP A 1 217 ? -4.533 0.637 -22.429 1.00 38.00 217 TRP A N 1
ATOM 1766 C CA . TRP A 1 217 ? -4.715 1.898 -21.694 1.00 38.00 217 TRP A CA 1
ATOM 1767 C C . TRP A 1 217 ? -4.637 3.108 -22.638 1.00 38.00 217 TRP A C 1
ATOM 1769 O O . TRP A 1 217 ? -4.058 4.136 -22.307 1.00 38.00 217 TRP A O 1
ATOM 1779 N N . LEU A 1 218 ? -5.202 2.988 -23.841 1.00 32.06 218 LEU A N 1
ATOM 1780 C CA . LEU A 1 218 ? -5.306 4.107 -24.767 1.00 32.06 218 LEU A CA 1
ATOM 1781 C C . LEU A 1 218 ? -6.712 4.682 -24.632 1.00 32.06 218 LEU A C 1
ATOM 1783 O O . LEU A 1 218 ? -7.677 4.135 -25.163 1.00 32.06 218 LEU A O 1
ATOM 1787 N N . TYR A 1 219 ? -6.803 5.780 -23.884 1.00 35.28 219 TYR A N 1
ATOM 1788 C CA . TYR A 1 219 ? -7.808 6.801 -24.149 1.00 35.28 219 TYR A CA 1
ATOM 1789 C C . TYR A 1 219 ? -7.506 7.352 -25.549 1.00 35.28 219 TYR A C 1
ATOM 1791 O O . TYR A 1 219 ? -6.565 8.124 -25.722 1.00 35.28 219 TYR A O 1
ATOM 1799 N N . GLU A 1 220 ? -8.257 6.909 -26.554 1.00 29.48 220 GLU A N 1
ATOM 1800 C CA . GLU A 1 220 ? -8.374 7.658 -27.805 1.00 29.48 220 GLU A CA 1
ATOM 1801 C C . GLU A 1 220 ? -9.460 8.739 -27.606 1.00 29.48 220 GLU A C 1
ATOM 1803 O O . GLU A 1 220 ? -10.488 8.435 -26.989 1.00 29.48 220 GLU A O 1
ATOM 1808 N N . PRO A 1 221 ? -9.220 9.997 -28.028 1.00 41.12 221 PRO A N 1
ATOM 1809 C CA . PRO A 1 221 ? -10.215 11.070 -27.992 1.00 41.12 221 PRO A CA 1
ATOM 1810 C C . PRO A 1 221 ? -11.395 10.839 -28.946 1.00 41.12 221 PRO A C 1
ATOM 1812 O O . PRO A 1 221 ? -11.210 10.169 -29.988 1.00 41.12 221 PRO A O 1
#

Radius of gyration: 20.07 Å; chains: 1; bounding box: 48×40×63 Å

pLDDT: mean 88.7, std 13.68, range [29.48, 98.69]

Secondary structure (DSSP, 8-state):
----SSHHHHHHHHHHHHHTTHHHHHHHHHHHHHHSS----S-HHHHHHHHHHHHHHHTTEE-TTSSEEEEETTTEEEEEHHHHHHHHIIIIITTT-HHHHHHHHHHHHHT---SSSTTTTPPPSEEEETTEEE---SSHHHHHHHHHHHHHHHH--HHHHHHHHHHHHHHHHHHHHHTB-TTSPBP--TT-SS---EETTTEESS---S-S---------

Foldseek 3Di:
DADDPDPVNRVVVVVVVVVDVVVVVVVVVLVCQLVVQDDDDPDPVVRVVLSVVQVVQQVQFDQAQWTFGFQDPDPGNWHFLQSRLVSLCSHQQNSPNLVSLVRHLVSQLVQQDCDDDLSWLATFRTPPDPVDTHRLAPCSRVSSVVSLVSSCVRVVCVVVVVVCVVSVVRNVVSQVVRAQDPVGFGFHFALNYPQNDDDVVPHRPDRPGDTDDDDPPDPDD